Protein AF-A0A0B6Z369-F1 (afdb_monomer_lite)

Organism: NCBI:txid1028688

Sequence (232 aa):
CFIMASDYLNALVHIIEVANGLVTFQLRGLEFGGTYCQQREVEAITEGVDENERFCCFEPGHLPHFLSLNAAFSQRWLAWEVVVSKYVLEGYSISDNSAASMLQVFELRKALITYYIKSIIYYMVRSPRLEDWTENVTIHQALQALDDDAYVDLDPTFNLHIDEDFDSRLQGISRNSFCHVYLPWIQHCANRRDKTVNSVKSSMLVTLCYALSLLGRRALSAASHNSASVDF

InterPro domains:
  IPR039797 Protein Pecanex [PTHR12372] (1-229)

Structure (mmCIF, N/CA/C/O backbone):
data_AF-A0A0B6Z369-F1
#
_entry.id   AF-A0A0B6Z369-F1
#
loop_
_atom_site.group_PDB
_atom_site.id
_atom_site.type_symbol
_atom_site.label_atom_id
_atom_site.label_alt_id
_atom_site.label_comp_id
_atom_site.label_asym_id
_atom_site.label_entity_id
_atom_site.label_seq_id
_atom_site.pdbx_PDB_ins_code
_atom_site.Cartn_x
_atom_site.Cartn_y
_atom_site.Cartn_z
_atom_site.occupancy
_atom_site.B_iso_or_equiv
_atom_site.auth_seq_id
_atom_site.auth_comp_id
_atom_site.auth_asym_id
_atom_site.auth_atom_id
_atom_site.pdbx_PDB_model_num
ATOM 1 N N . CYS A 1 1 ? 27.651 -16.111 -56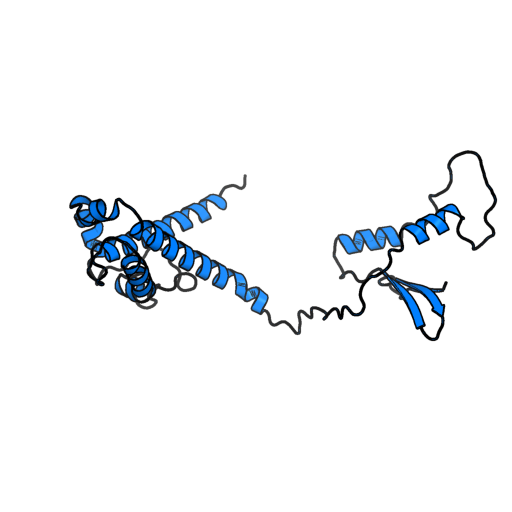.854 1.00 43.97 1 CYS A N 1
ATOM 2 C CA . CYS A 1 1 ? 27.816 -15.715 -55.446 1.00 43.97 1 CYS A CA 1
ATOM 3 C C . CYS A 1 1 ? 28.661 -14.447 -55.437 1.00 43.97 1 CYS A C 1
ATOM 5 O O . CYS A 1 1 ? 29.791 -14.491 -55.906 1.00 43.97 1 CYS A O 1
ATOM 7 N N . PHE A 1 2 ? 28.080 -13.318 -55.029 1.00 40.66 2 PHE A N 1
ATOM 8 C CA . PHE A 1 2 ? 28.789 -12.042 -54.891 1.00 40.66 2 PHE A CA 1
ATOM 9 C C . PHE A 1 2 ? 28.766 -11.657 -53.414 1.00 40.66 2 PHE A C 1
ATOM 11 O O . PHE A 1 2 ? 27.706 -11.708 -52.787 1.00 40.66 2 PHE A O 1
ATOM 18 N N . ILE A 1 3 ? 29.924 -11.303 -52.862 1.00 44.94 3 ILE A N 1
ATOM 19 C CA . ILE A 1 3 ? 30.057 -10.814 -51.489 1.00 44.94 3 ILE A CA 1
ATOM 20 C C . ILE A 1 3 ? 30.386 -9.331 -51.591 1.00 44.94 3 ILE A C 1
ATOM 22 O O . ILE A 1 3 ? 31.398 -8.963 -52.182 1.00 44.94 3 ILE A O 1
ATOM 26 N N . MET A 1 4 ? 29.504 -8.490 -51.061 1.00 42.56 4 MET A N 1
ATOM 27 C CA . MET A 1 4 ? 29.728 -7.051 -50.971 1.00 42.56 4 MET A CA 1
ATOM 28 C C . MET A 1 4 ? 29.931 -6.693 -49.503 1.00 42.56 4 MET A C 1
ATOM 30 O O . MET A 1 4 ? 29.080 -6.987 -48.660 1.00 42.56 4 MET A O 1
ATOM 34 N N . ALA A 1 5 ? 31.076 -6.085 -49.207 1.00 46.78 5 ALA A N 1
ATOM 35 C CA . ALA A 1 5 ? 31.411 -5.560 -47.891 1.00 46.78 5 ALA A CA 1
ATOM 36 C C . ALA A 1 5 ? 31.346 -4.030 -47.933 1.00 46.78 5 ALA A C 1
ATOM 38 O O . ALA A 1 5 ? 31.697 -3.420 -48.942 1.00 46.78 5 ALA A O 1
ATOM 39 N N . SER A 1 6 ? 30.883 -3.416 -46.845 1.00 49.66 6 SER A N 1
ATOM 40 C CA . SER A 1 6 ? 31.053 -1.974 -46.638 1.00 49.66 6 SER A CA 1
ATOM 41 C C . SER A 1 6 ? 32.536 -1.664 -46.398 1.00 49.66 6 SER A C 1
ATOM 43 O O . SER A 1 6 ? 33.216 -2.463 -45.753 1.00 49.66 6 SER A O 1
ATOM 45 N N . ASP A 1 7 ? 33.022 -0.501 -46.846 1.00 43.88 7 ASP A N 1
ATOM 46 C CA . ASP A 1 7 ? 34.430 -0.067 -46.715 1.00 43.88 7 ASP A CA 1
ATOM 47 C C . ASP A 1 7 ? 34.947 -0.053 -45.259 1.00 43.88 7 ASP A C 1
ATOM 49 O O . ASP A 1 7 ? 36.151 0.001 -45.020 1.00 43.88 7 ASP A O 1
ATOM 53 N N . TYR A 1 8 ? 34.043 -0.151 -44.279 1.00 49.34 8 TYR A N 1
ATOM 54 C CA . TYR A 1 8 ? 34.349 -0.216 -42.848 1.00 49.34 8 TYR A CA 1
ATOM 55 C C . TYR A 1 8 ? 34.071 -1.582 -42.194 1.00 49.34 8 TYR A C 1
ATOM 57 O O . TYR A 1 8 ? 34.024 -1.651 -40.973 1.00 49.34 8 TYR A O 1
ATOM 65 N N . LEU A 1 9 ? 33.849 -2.658 -42.965 1.00 51.00 9 LEU A N 1
ATOM 66 C CA . LEU A 1 9 ? 33.612 -4.037 -42.479 1.00 51.00 9 LEU A CA 1
ATOM 67 C C . LEU A 1 9 ? 32.444 -4.214 -41.479 1.00 51.00 9 LEU A C 1
ATOM 69 O O . LEU A 1 9 ? 32.248 -5.295 -40.939 1.00 51.00 9 LEU A O 1
ATOM 73 N N . ASN A 1 10 ? 31.607 -3.192 -41.293 1.00 51.25 10 ASN A N 1
ATOM 74 C CA . ASN A 1 10 ? 30.467 -3.219 -40.367 1.00 51.25 10 ASN A CA 1
ATOM 75 C C . ASN A 1 10 ? 29.259 -3.999 -40.894 1.00 51.25 10 ASN A C 1
ATOM 77 O O . ASN A 1 10 ? 28.274 -4.153 -40.192 1.00 51.25 10 ASN A O 1
ATOM 81 N N . ALA A 1 11 ? 29.260 -4.412 -42.156 1.00 54.34 11 ALA A N 1
ATOM 82 C CA . ALA A 1 11 ? 28.168 -5.193 -42.710 1.00 54.34 11 ALA A CA 1
ATOM 83 C C . ALA A 1 11 ? 28.667 -5.987 -43.909 1.00 54.34 11 ALA A C 1
ATOM 85 O O . ALA A 1 11 ? 29.351 -5.446 -44.786 1.00 54.34 11 ALA A O 1
ATOM 86 N N . LEU A 1 12 ? 28.283 -7.258 -43.952 1.00 55.19 12 LEU A N 1
ATOM 87 C CA . LEU A 1 12 ? 28.575 -8.159 -45.054 1.00 55.19 12 LEU A CA 1
ATOM 88 C C . LEU A 1 12 ? 27.262 -8.617 -45.679 1.00 55.19 12 LEU A C 1
ATOM 90 O O . LEU A 1 12 ? 26.421 -9.227 -45.015 1.00 55.19 12 LEU A O 1
ATOM 94 N N . VAL A 1 13 ? 27.100 -8.322 -46.969 1.00 58.09 13 VAL A N 1
ATOM 95 C CA . VAL A 1 13 ? 25.979 -8.788 -47.786 1.00 58.09 13 VAL A CA 1
ATOM 96 C C . VAL A 1 13 ? 26.484 -9.911 -48.678 1.00 58.09 13 VAL A C 1
ATOM 98 O O . VAL A 1 13 ? 27.273 -9.696 -49.598 1.00 58.09 13 VAL A O 1
ATOM 101 N N . HIS A 1 14 ? 26.006 -11.121 -48.427 1.00 58.00 14 HIS A N 1
ATOM 102 C CA . HIS A 1 14 ? 26.300 -12.289 -49.239 1.00 58.00 14 HIS A CA 1
ATOM 103 C C . HIS A 1 14 ? 25.102 -12.603 -50.137 1.00 58.00 14 HIS A C 1
ATOM 105 O O . HIS A 1 14 ? 24.060 -13.037 -49.653 1.00 58.00 14 HIS A O 1
ATOM 111 N N . ILE A 1 15 ? 25.238 -12.393 -51.449 1.00 57.34 15 ILE A N 1
ATOM 112 C CA . ILE A 1 15 ? 24.201 -12.730 -52.430 1.00 57.34 15 ILE A CA 1
ATOM 113 C C . ILE A 1 15 ? 24.301 -14.216 -52.772 1.00 57.34 15 ILE A C 1
ATOM 115 O O . ILE A 1 15 ? 25.255 -14.663 -53.423 1.00 57.34 15 ILE A O 1
ATOM 119 N N . ILE A 1 16 ? 23.285 -14.953 -52.337 1.00 60.09 16 ILE A N 1
ATOM 120 C CA . ILE A 1 16 ? 23.197 -16.409 -52.413 1.00 60.09 16 ILE A CA 1
ATOM 121 C C . ILE A 1 16 ? 22.675 -16.825 -53.791 1.00 60.09 16 ILE A C 1
ATOM 123 O O . ILE A 1 16 ? 23.293 -17.656 -54.453 1.00 60.09 16 ILE A O 1
ATOM 127 N N . GLU A 1 17 ? 21.588 -16.212 -54.262 1.00 56.59 17 GLU A N 1
ATOM 128 C CA . GLU A 1 17 ? 20.968 -16.558 -55.545 1.00 56.59 17 GLU A CA 1
ATOM 129 C C . GLU A 1 17 ? 20.241 -15.358 -56.161 1.00 56.59 17 GLU A C 1
ATOM 131 O O . GLU A 1 17 ? 19.675 -14.528 -55.451 1.00 56.59 17 GLU A O 1
ATOM 136 N N . VAL A 1 18 ? 20.255 -15.269 -57.493 1.00 61.75 18 VAL A N 1
ATOM 137 C CA . VAL A 1 18 ? 19.492 -14.279 -58.263 1.00 61.75 18 VAL A CA 1
ATOM 138 C C . VAL A 1 18 ? 18.662 -15.034 -59.295 1.00 61.75 18 VAL A C 1
ATOM 140 O O . VAL A 1 18 ? 19.219 -15.598 -60.235 1.00 61.75 18 VAL A O 1
ATOM 143 N N . ALA A 1 19 ? 17.341 -15.060 -59.119 1.00 50.34 19 ALA A N 1
ATOM 144 C CA . ALA A 1 19 ? 16.418 -15.765 -60.009 1.00 50.34 19 ALA A CA 1
ATOM 145 C C . ALA A 1 19 ? 15.032 -15.099 -60.016 1.00 50.34 19 ALA A C 1
ATOM 147 O O . ALA A 1 19 ? 14.609 -14.518 -59.020 1.00 50.34 19 ALA A O 1
ATOM 148 N N . ASN A 1 20 ? 14.314 -15.173 -61.145 1.00 50.38 20 ASN A N 1
ATOM 149 C CA . ASN A 1 20 ? 12.952 -14.633 -61.316 1.00 50.38 20 ASN A CA 1
ATOM 150 C C . ASN A 1 20 ? 12.761 -13.180 -60.826 1.00 50.38 20 ASN A C 1
ATOM 152 O O . ASN A 1 20 ? 11.732 -12.840 -60.247 1.00 50.38 20 ASN A O 1
ATOM 156 N N . GLY A 1 21 ? 13.757 -12.315 -61.051 1.00 57.00 21 GLY A N 1
ATOM 157 C CA . GLY A 1 21 ? 13.705 -10.905 -60.643 1.00 57.00 21 GLY A CA 1
ATOM 158 C C . GLY A 1 21 ? 13.837 -10.668 -59.133 1.00 57.00 21 GLY A C 1
ATOM 159 O O . GLY A 1 21 ? 13.642 -9.543 -58.682 1.00 57.00 21 GLY A O 1
ATOM 160 N N . LEU A 1 22 ? 14.178 -11.701 -58.359 1.00 44.28 22 LEU A N 1
ATOM 161 C CA . LEU A 1 22 ? 14.398 -11.638 -56.918 1.00 44.28 22 LEU A CA 1
ATOM 162 C C . LEU A 1 22 ? 15.855 -11.986 -56.589 1.00 44.28 22 LEU A C 1
ATOM 164 O O . LEU A 1 22 ? 16.485 -12.818 -57.246 1.00 44.28 22 LEU A O 1
ATOM 168 N N . VAL A 1 23 ? 16.387 -11.321 -55.564 1.00 61.59 23 VAL A N 1
ATOM 169 C CA . VAL A 1 23 ? 17.745 -11.522 -55.051 1.00 61.59 23 VAL A CA 1
ATOM 170 C C . VAL A 1 23 ? 17.636 -12.071 -53.635 1.00 61.59 23 VAL A C 1
ATOM 172 O O . VAL A 1 23 ? 17.125 -11.393 -52.745 1.00 61.59 23 VAL A O 1
ATOM 175 N N . THR A 1 24 ? 18.138 -13.283 -53.424 1.00 59.53 24 THR A N 1
ATOM 176 C CA . THR A 1 24 ? 18.279 -13.877 -52.094 1.00 59.53 24 THR A CA 1
ATOM 177 C C . THR A 1 24 ? 19.657 -13.526 -51.560 1.00 59.53 24 THR A C 1
ATOM 179 O O . THR A 1 24 ? 20.675 -13.868 -52.169 1.00 59.53 24 THR A O 1
ATOM 182 N N . PHE A 1 25 ? 19.704 -12.852 -50.415 1.00 67.62 25 PHE A N 1
ATOM 183 C CA . PHE A 1 25 ? 20.949 -12.468 -49.765 1.00 67.62 25 PHE A CA 1
ATOM 184 C C . PHE A 1 25 ? 20.903 -12.739 -48.262 1.00 67.62 25 PHE A C 1
ATOM 186 O O . PHE A 1 25 ? 19.838 -12.783 -47.650 1.00 67.62 25 PHE A O 1
ATOM 193 N N . GLN A 1 26 ? 22.079 -12.905 -47.672 1.00 58.88 26 GLN A N 1
ATOM 194 C CA . GLN A 1 26 ? 22.299 -12.993 -46.238 1.00 58.88 26 GLN A CA 1
ATOM 195 C C . GLN A 1 26 ? 23.071 -11.756 -45.783 1.00 58.88 26 GLN A C 1
ATOM 197 O O . GLN A 1 26 ? 24.104 -11.426 -46.363 1.00 58.88 26 GLN A O 1
ATOM 202 N N . LEU A 1 27 ? 22.571 -11.087 -44.745 1.00 62.19 27 LEU A N 1
ATOM 203 C CA . LEU A 1 27 ? 23.203 -9.923 -44.130 1.00 62.19 27 LEU A CA 1
ATOM 204 C C . LEU A 1 27 ? 23.769 -10.318 -42.757 1.00 62.19 27 LEU A C 1
ATOM 206 O O . LEU A 1 27 ? 23.050 -10.919 -41.959 1.00 62.19 27 LEU A O 1
ATOM 210 N N . ARG A 1 28 ? 25.040 -9.998 -42.494 1.00 62.97 28 ARG A N 1
ATOM 211 C CA . ARG A 1 28 ? 25.713 -10.169 -41.188 1.00 62.97 28 ARG A CA 1
ATOM 212 C C . ARG A 1 28 ? 26.400 -8.871 -40.747 1.00 62.97 28 ARG A C 1
ATOM 214 O O . ARG A 1 28 ? 26.730 -8.058 -41.611 1.00 62.97 28 ARG A O 1
ATOM 221 N N . GLY A 1 29 ? 26.610 -8.691 -39.438 1.00 55.81 29 GLY A N 1
ATOM 222 C CA . GLY A 1 29 ? 27.331 -7.544 -38.861 1.00 55.81 29 GLY A CA 1
ATOM 223 C C . GLY A 1 29 ? 26.494 -6.338 -38.400 1.00 55.81 29 GLY A C 1
ATOM 224 O O . GLY A 1 29 ? 27.065 -5.313 -38.059 1.00 55.81 29 GLY A O 1
ATOM 225 N N . LEU A 1 30 ? 25.157 -6.414 -38.334 1.00 57.97 30 LEU A N 1
ATOM 226 C CA . LEU A 1 30 ? 24.295 -5.292 -37.888 1.00 57.97 30 LEU A CA 1
ATOM 227 C C . LEU A 1 30 ? 24.299 -5.039 -36.358 1.00 57.97 30 LEU A C 1
ATOM 229 O O . LEU A 1 30 ? 23.297 -4.595 -35.795 1.00 57.97 30 LEU A O 1
ATOM 233 N N . GLU A 1 31 ? 25.391 -5.329 -35.660 1.00 55.34 31 GLU A N 1
ATOM 234 C CA . GLU A 1 31 ? 25.483 -5.106 -34.217 1.00 55.34 31 GLU A CA 1
ATOM 235 C C . GLU A 1 31 ? 25.943 -3.673 -33.896 1.00 55.34 31 GLU A C 1
ATOM 237 O O . GLU A 1 31 ? 26.755 -3.075 -34.605 1.00 55.34 31 GLU A O 1
ATOM 242 N N . PHE A 1 32 ? 25.400 -3.085 -32.825 1.00 50.69 32 PHE A N 1
ATOM 243 C CA . PHE A 1 32 ? 25.749 -1.723 -32.416 1.00 50.69 32 PHE A CA 1
ATOM 244 C C . PHE A 1 32 ? 27.213 -1.628 -31.969 1.00 50.69 32 PHE A C 1
ATOM 246 O O . PHE A 1 32 ? 27.662 -2.429 -31.145 1.00 50.69 32 PHE A O 1
ATOM 253 N N . GLY A 1 33 ? 27.884 -0.571 -32.446 1.00 50.66 33 GLY A N 1
ATOM 254 C CA . GLY A 1 33 ? 29.213 -0.111 -32.033 1.00 50.66 33 GLY A CA 1
ATOM 255 C C . GLY A 1 33 ? 29.461 -0.190 -30.521 1.00 50.66 33 GLY A C 1
ATOM 256 O O . GLY A 1 33 ? 28.801 0.519 -29.768 1.00 50.66 33 GLY A O 1
ATOM 257 N N . GLY A 1 34 ? 30.443 -0.984 -30.087 1.00 55.59 34 GLY A N 1
ATOM 258 C CA . GLY A 1 34 ? 30.931 -1.058 -28.706 1.00 55.59 34 GLY A CA 1
ATOM 259 C C . GLY A 1 34 ? 30.376 -2.203 -27.854 1.00 55.59 34 GLY A C 1
ATOM 260 O O . GLY A 1 34 ? 30.618 -2.216 -26.648 1.00 55.59 34 GLY A O 1
ATOM 261 N N . THR A 1 35 ? 29.641 -3.160 -28.429 1.00 55.12 35 THR A N 1
ATOM 262 C CA . THR A 1 35 ? 29.179 -4.341 -27.678 1.00 55.12 35 THR A CA 1
ATOM 263 C C . THR A 1 35 ? 30.200 -5.482 -27.721 1.00 55.12 35 THR A C 1
ATOM 265 O O . THR A 1 35 ? 30.912 -5.673 -28.703 1.00 55.12 35 THR A O 1
ATOM 268 N N . TYR A 1 36 ? 30.264 -6.275 -26.646 1.00 50.25 36 TYR A N 1
ATOM 269 C CA . TYR A 1 36 ? 31.149 -7.448 -26.575 1.00 50.25 36 TYR A CA 1
ATOM 270 C C . TYR A 1 36 ? 30.835 -8.481 -27.671 1.00 50.25 36 TYR A C 1
ATOM 272 O O . TYR A 1 36 ? 31.739 -9.116 -28.211 1.00 50.25 36 TYR A O 1
ATOM 280 N N . CYS A 1 37 ? 29.556 -8.617 -28.030 1.00 56.50 37 CYS A N 1
ATOM 281 C CA . CYS A 1 37 ? 29.110 -9.463 -29.134 1.00 56.50 37 CYS A CA 1
ATOM 282 C C . CYS A 1 37 ? 29.669 -8.971 -30.475 1.00 56.50 37 CYS A C 1
ATOM 284 O O . CYS A 1 37 ? 30.258 -9.773 -31.198 1.00 56.50 37 CYS A O 1
ATOM 286 N N . GLN A 1 38 ? 29.632 -7.655 -30.721 1.00 57.50 38 GLN A N 1
ATOM 287 C CA . GLN A 1 38 ? 30.148 -7.076 -31.958 1.00 57.50 38 GLN A CA 1
ATOM 288 C C . GLN A 1 38 ? 31.647 -7.326 -32.083 1.00 57.50 38 GLN A C 1
ATOM 290 O O . GLN A 1 38 ? 32.138 -7.649 -33.158 1.00 57.50 38 GLN A O 1
ATOM 295 N N . GLN A 1 39 ? 32.385 -7.206 -30.981 1.00 54.94 39 GLN A N 1
ATOM 296 C CA . GLN A 1 39 ? 33.827 -7.423 -30.980 1.00 54.94 39 GLN A CA 1
ATOM 297 C C . GLN A 1 39 ? 34.177 -8.889 -31.278 1.00 54.94 39 GLN A C 1
ATOM 299 O O . GLN A 1 39 ? 35.066 -9.139 -32.087 1.00 54.94 39 GLN A O 1
ATOM 304 N N . ARG A 1 40 ? 33.412 -9.852 -30.741 1.00 61.38 40 ARG A N 1
ATOM 305 C CA . ARG A 1 40 ? 33.563 -11.277 -31.090 1.00 61.38 40 ARG A CA 1
ATOM 306 C C . ARG A 1 40 ? 33.149 -11.599 -32.524 1.00 61.38 40 ARG A C 1
ATOM 308 O O . ARG A 1 40 ? 33.765 -12.467 -33.134 1.00 61.38 40 ARG A O 1
ATOM 315 N N . GLU A 1 41 ? 32.114 -10.951 -33.059 1.00 58.44 41 GLU A N 1
ATOM 316 C CA . GLU A 1 41 ? 31.685 -11.160 -34.447 1.00 58.44 41 GLU A CA 1
ATOM 317 C C . GLU A 1 41 ? 32.711 -10.568 -35.427 1.00 58.44 41 GLU A C 1
ATOM 319 O O . GLU A 1 41 ? 33.081 -11.224 -36.396 1.00 58.44 41 GLU A O 1
ATOM 324 N N . VAL A 1 42 ? 33.253 -9.380 -35.133 1.00 58.91 42 VAL A N 1
ATOM 325 C CA . VAL A 1 42 ? 34.347 -8.760 -35.898 1.00 58.91 42 VAL A CA 1
ATOM 326 C C . VAL A 1 42 ? 35.605 -9.621 -35.848 1.00 58.91 42 VAL A C 1
ATOM 328 O O . VAL A 1 42 ? 36.210 -9.856 -36.891 1.00 58.91 42 VAL A O 1
ATOM 331 N N . GLU A 1 43 ? 35.986 -10.137 -34.678 1.00 59.50 43 GLU A N 1
ATOM 332 C CA . GLU A 1 43 ? 37.113 -11.068 -34.551 1.00 59.50 43 GLU A CA 1
ATOM 333 C C . GLU A 1 43 ? 36.883 -12.335 -35.387 1.00 59.50 43 GLU A C 1
ATOM 335 O O . GLU A 1 43 ? 37.753 -12.690 -36.172 1.00 59.50 43 GLU A O 1
ATOM 340 N N . ALA A 1 44 ? 35.690 -12.938 -35.337 1.00 58.34 44 ALA A N 1
ATOM 341 C CA . ALA A 1 44 ? 35.351 -14.127 -36.127 1.00 58.34 44 ALA A CA 1
ATOM 342 C C . ALA A 1 44 ? 35.278 -13.877 -37.650 1.00 58.34 44 ALA A C 1
ATOM 344 O O . ALA A 1 44 ? 35.457 -14.804 -38.435 1.00 58.34 44 ALA A O 1
ATOM 345 N N . ILE A 1 45 ? 34.989 -12.644 -38.085 1.00 51.88 45 ILE A N 1
ATOM 346 C CA . ILE A 1 45 ? 35.004 -12.245 -39.505 1.00 51.88 45 ILE A CA 1
ATOM 347 C C . ILE A 1 45 ? 36.433 -11.935 -39.979 1.00 51.88 45 ILE A C 1
ATOM 349 O O . ILE A 1 45 ? 36.750 -12.133 -41.152 1.00 51.88 45 ILE A O 1
ATOM 353 N N . THR A 1 46 ? 37.284 -11.434 -39.082 1.00 53.03 46 THR A N 1
ATOM 354 C CA . THR A 1 46 ? 38.673 -11.043 -39.381 1.00 53.03 46 THR A CA 1
ATOM 355 C C . THR A 1 46 ? 39.646 -12.219 -39.236 1.00 53.03 46 THR A C 1
ATOM 357 O O . THR A 1 46 ? 40.746 -12.172 -39.786 1.00 53.03 46 THR A O 1
ATOM 360 N N . GLU A 1 47 ? 39.253 -13.280 -38.525 1.00 55.72 47 GLU A N 1
ATOM 361 C CA . GLU A 1 47 ? 40.010 -14.524 -38.407 1.00 55.72 47 GLU A CA 1
ATOM 362 C C . GLU A 1 47 ? 40.094 -15.200 -39.785 1.00 55.72 47 GLU A C 1
ATOM 364 O O . GLU A 1 47 ? 39.122 -15.730 -40.329 1.00 55.72 47 GLU A O 1
ATOM 369 N N . GLY A 1 48 ? 41.269 -15.083 -40.405 1.00 49.34 48 GLY A N 1
ATOM 370 C CA . GLY A 1 48 ? 41.535 -15.614 -41.734 1.00 49.34 48 GLY A CA 1
ATOM 371 C C . GLY A 1 48 ? 41.326 -17.125 -41.779 1.00 49.34 48 GLY A C 1
ATOM 372 O O . GLY A 1 48 ? 41.751 -17.857 -40.887 1.00 49.34 48 GLY A O 1
ATOM 373 N N . VAL A 1 49 ? 40.717 -17.609 -42.862 1.00 51.22 49 VAL A N 1
ATOM 374 C CA . VAL A 1 49 ? 40.518 -19.041 -43.152 1.00 51.22 49 VAL A CA 1
ATOM 375 C C . VAL A 1 49 ? 41.839 -19.701 -43.592 1.00 51.22 49 VAL A C 1
ATOM 377 O O . VAL A 1 49 ? 41.863 -20.493 -44.527 1.00 51.22 49 VAL A O 1
ATOM 380 N N . ASP A 1 50 ? 42.952 -19.366 -42.942 1.00 47.56 50 ASP A N 1
ATOM 381 C CA . ASP A 1 50 ? 44.267 -19.959 -43.212 1.00 47.56 50 ASP A CA 1
ATOM 382 C C . ASP A 1 50 ? 44.620 -21.076 -42.211 1.00 47.56 50 ASP A C 1
ATOM 384 O O . ASP A 1 50 ? 45.605 -21.785 -42.397 1.00 47.56 50 ASP A O 1
ATOM 388 N N . GLU A 1 51 ? 43.780 -21.334 -41.201 1.00 44.62 51 GLU A N 1
ATOM 389 C CA . GLU A 1 51 ? 43.995 -22.414 -40.221 1.00 44.62 51 GLU A CA 1
ATOM 390 C C . GLU A 1 51 ? 43.098 -23.647 -40.425 1.00 44.62 51 GLU A C 1
ATOM 392 O O . GLU A 1 51 ? 42.685 -24.302 -39.474 1.00 44.62 51 GLU A O 1
ATOM 397 N N . ASN A 1 52 ? 42.816 -24.026 -41.674 1.00 44.94 52 ASN A N 1
ATOM 398 C CA . ASN A 1 52 ? 42.352 -25.390 -41.978 1.00 44.94 52 ASN A CA 1
ATOM 399 C C . ASN A 1 52 ? 43.389 -26.188 -42.781 1.00 44.94 52 ASN A C 1
ATOM 401 O O . ASN A 1 52 ? 43.051 -27.077 -43.566 1.00 44.94 52 ASN A O 1
ATOM 405 N N . GLU A 1 53 ? 44.677 -25.922 -42.550 1.00 44.56 53 GLU A N 1
ATOM 406 C CA . GLU A 1 53 ? 45.716 -26.887 -42.886 1.00 44.56 53 GLU A CA 1
ATOM 407 C C . GLU A 1 53 ? 45.687 -28.061 -41.893 1.00 44.56 53 GLU A C 1
ATOM 409 O O . GLU A 1 53 ? 46.297 -28.019 -40.826 1.00 44.56 53 GLU A O 1
ATOM 414 N N . ARG A 1 54 ? 45.079 -29.159 -42.372 1.00 38.47 54 ARG A N 1
ATOM 415 C CA . ARG A 1 54 ? 45.376 -30.585 -42.091 1.00 38.47 54 ARG A CA 1
ATOM 416 C C . ARG A 1 54 ? 44.378 -31.330 -41.202 1.00 38.47 54 ARG A C 1
ATOM 418 O O . ARG A 1 54 ? 44.311 -31.115 -39.998 1.00 38.47 54 ARG A O 1
ATOM 425 N N . PHE A 1 55 ? 43.815 -32.405 -41.772 1.00 29.41 55 PHE A N 1
ATOM 426 C CA . PHE A 1 55 ? 43.807 -33.720 -41.116 1.00 29.41 55 PHE A CA 1
ATOM 427 C C . PHE A 1 55 ? 43.667 -34.894 -42.117 1.00 29.41 55 PHE A C 1
ATOM 429 O O . PHE A 1 55 ? 42.799 -34.885 -42.981 1.00 29.41 55 PHE A O 1
ATOM 436 N N . CYS A 1 56 ? 44.547 -35.894 -41.960 1.00 34.75 56 CYS A N 1
ATOM 437 C CA . CYS A 1 56 ? 44.569 -37.279 -42.473 1.00 34.75 56 CYS A CA 1
ATOM 438 C C . CYS A 1 56 ? 43.984 -37.651 -43.865 1.00 34.75 56 CYS A C 1
ATOM 440 O O . CYS A 1 56 ? 42.804 -37.948 -44.023 1.00 34.75 56 CYS A O 1
ATOM 442 N N . CYS A 1 57 ? 44.917 -37.913 -44.790 1.00 41.25 57 CYS A N 1
ATOM 443 C CA . CYS A 1 57 ? 44.985 -39.087 -45.684 1.00 41.25 57 CYS A CA 1
ATOM 444 C C . CYS A 1 57 ? 44.079 -39.236 -46.922 1.00 41.25 57 CYS A C 1
ATOM 446 O O . CYS A 1 57 ? 44.257 -40.243 -47.602 1.00 41.25 57 CYS A O 1
ATOM 448 N N . PHE A 1 58 ? 43.214 -38.295 -47.308 1.00 36.81 58 PHE A N 1
ATOM 449 C CA . PHE A 1 58 ? 42.569 -38.347 -48.635 1.00 36.81 58 PHE A CA 1
ATOM 450 C C . PHE A 1 58 ? 42.272 -36.949 -49.195 1.00 36.81 58 PHE A C 1
ATOM 452 O O . PHE A 1 58 ? 41.393 -36.252 -48.698 1.00 36.81 58 PHE A O 1
ATOM 459 N N . GLU A 1 59 ? 42.960 -36.570 -50.274 1.00 44.31 59 GLU A N 1
ATOM 460 C CA . GLU A 1 59 ? 42.670 -35.371 -51.069 1.00 44.31 59 GLU A CA 1
ATOM 461 C C . GLU A 1 59 ? 42.003 -35.767 -52.396 1.00 44.31 59 GLU A C 1
ATOM 463 O O . GLU A 1 59 ? 42.692 -36.045 -53.380 1.00 44.31 59 GLU A O 1
ATOM 468 N N . PRO A 1 60 ? 40.664 -35.770 -52.506 1.00 46.56 60 PRO A N 1
ATOM 469 C CA . PRO A 1 60 ? 40.061 -35.455 -53.785 1.00 46.56 60 PRO A CA 1
ATOM 470 C C . PRO A 1 60 ? 40.254 -33.948 -53.974 1.00 46.56 60 PRO A C 1
ATOM 472 O O . PRO A 1 60 ? 39.620 -33.142 -53.292 1.00 46.56 60 PRO A O 1
ATOM 475 N N . GLY A 1 61 ? 41.193 -33.578 -54.846 1.00 44.44 61 GLY A N 1
ATOM 476 C CA . GLY A 1 61 ? 41.497 -32.185 -55.157 1.00 44.44 61 GLY A CA 1
ATOM 477 C C . GLY A 1 61 ? 40.223 -31.371 -55.395 1.00 44.44 61 GLY A C 1
ATOM 478 O O . GLY A 1 61 ? 39.328 -31.785 -56.133 1.00 44.44 61 GLY A O 1
ATOM 479 N N . HIS A 1 62 ? 40.133 -30.218 -54.738 1.00 48.72 62 HIS A N 1
ATOM 480 C CA . HIS A 1 62 ? 39.092 -29.244 -55.021 1.00 48.72 62 HIS A CA 1
ATOM 481 C C . HIS A 1 62 ? 39.447 -28.531 -56.330 1.00 48.72 62 HIS A C 1
ATOM 483 O O . HIS A 1 62 ? 40.609 -28.209 -56.584 1.00 48.72 62 HIS A O 1
ATOM 489 N N . LEU A 1 63 ? 38.454 -28.284 -57.182 1.00 46.66 63 LEU A N 1
ATOM 490 C CA . LEU A 1 63 ? 38.647 -27.338 -58.275 1.00 46.66 63 LEU A CA 1
ATOM 491 C C . LEU A 1 63 ? 38.804 -25.941 -57.656 1.00 46.66 63 LEU A C 1
ATOM 493 O O . LEU A 1 63 ? 38.017 -25.588 -56.769 1.00 46.66 63 LEU A O 1
ATOM 497 N N . PRO A 1 64 ? 39.794 -25.142 -58.089 1.00 40.22 64 PRO A N 1
ATOM 498 C CA . PRO A 1 64 ? 39.965 -23.794 -57.569 1.00 40.22 64 PRO A CA 1
ATOM 499 C C . PRO A 1 64 ? 38.660 -23.004 -57.757 1.00 40.22 64 PRO A C 1
ATOM 501 O O . PRO A 1 64 ? 38.039 -23.060 -58.818 1.00 40.22 64 PRO A O 1
ATOM 504 N N . HIS A 1 65 ? 38.245 -22.306 -56.694 1.00 45.59 65 HIS A N 1
ATOM 505 C CA . HIS A 1 65 ? 36.998 -21.528 -56.561 1.00 45.59 65 HIS A CA 1
ATOM 506 C C . HIS A 1 65 ? 35.702 -22.303 -56.261 1.00 45.59 65 HIS A C 1
ATOM 508 O O . HIS A 1 65 ? 34.644 -21.678 -56.188 1.00 45.59 65 HIS A O 1
ATOM 514 N N . PHE A 1 66 ? 35.754 -23.617 -56.015 1.00 45.19 66 PHE A N 1
ATOM 515 C CA . PHE A 1 66 ? 34.586 -24.385 -55.568 1.00 45.19 66 PHE A CA 1
ATOM 516 C C . PHE A 1 66 ? 34.745 -24.909 -54.139 1.00 45.19 66 PHE A C 1
ATOM 518 O O . PHE A 1 66 ? 35.794 -25.420 -53.751 1.00 45.19 66 PHE A O 1
ATOM 525 N N . LEU A 1 67 ? 33.667 -24.796 -53.357 1.00 47.62 67 LEU A N 1
ATOM 526 C CA . LEU A 1 67 ? 33.567 -25.394 -52.027 1.00 47.62 67 LEU A CA 1
ATOM 527 C C . LEU A 1 67 ? 33.651 -26.921 -52.128 1.00 47.62 67 LEU A C 1
ATOM 529 O O . LEU A 1 67 ? 33.134 -27.523 -53.072 1.00 47.62 67 LEU A O 1
ATOM 533 N N . SER A 1 68 ? 34.264 -27.558 -51.128 1.00 55.97 68 SER A N 1
ATOM 534 C CA . SER A 1 68 ? 34.262 -29.018 -51.038 1.00 55.97 68 SER A CA 1
ATOM 535 C C . SER A 1 68 ? 32.828 -29.540 -50.897 1.00 55.97 68 SER A C 1
ATOM 537 O O . SER A 1 68 ? 31.969 -28.894 -50.290 1.00 55.97 68 SER A O 1
ATOM 539 N N . LEU A 1 69 ? 32.558 -30.733 -51.438 1.00 56.34 69 LEU A N 1
ATOM 540 C CA . LEU A 1 69 ? 31.230 -31.361 -51.376 1.00 56.34 69 LEU A CA 1
ATOM 541 C C . LEU A 1 69 ? 30.699 -31.465 -49.939 1.00 56.34 69 LEU A C 1
ATOM 543 O O . LEU A 1 69 ? 29.505 -31.290 -49.707 1.00 56.34 69 LEU A O 1
ATOM 547 N N . ASN A 1 70 ? 31.593 -31.688 -48.972 1.00 55.72 70 ASN A N 1
ATOM 548 C CA . ASN A 1 70 ? 31.233 -31.774 -47.562 1.00 55.72 70 ASN A CA 1
ATOM 549 C C . ASN A 1 70 ? 30.820 -30.404 -46.991 1.00 55.72 70 ASN A C 1
ATOM 551 O O . ASN A 1 70 ? 29.809 -30.296 -46.299 1.00 55.72 70 ASN A O 1
ATOM 555 N N . ALA A 1 71 ? 31.543 -29.335 -47.345 1.00 53.00 71 ALA A N 1
ATOM 556 C CA . ALA A 1 71 ? 31.196 -27.972 -46.946 1.00 53.00 71 ALA A CA 1
ATOM 557 C C . ALA A 1 71 ? 29.872 -27.507 -47.581 1.00 53.00 71 ALA A C 1
ATOM 559 O O . ALA A 1 71 ? 29.038 -26.912 -46.899 1.00 53.00 71 ALA A O 1
ATOM 560 N N . ALA A 1 72 ? 29.638 -27.846 -48.853 1.00 57.78 72 ALA A N 1
ATOM 561 C CA . ALA A 1 72 ? 28.410 -27.505 -49.568 1.00 57.78 72 ALA A CA 1
ATOM 562 C C . ALA A 1 72 ? 27.175 -28.230 -49.001 1.00 57.78 72 ALA A C 1
ATOM 564 O O . ALA A 1 72 ? 26.114 -27.622 -48.844 1.00 57.78 72 ALA A O 1
ATOM 565 N N . PHE A 1 73 ? 27.306 -29.516 -48.658 1.00 59.53 73 PHE A N 1
ATOM 566 C CA . PHE A 1 73 ? 26.217 -30.294 -48.062 1.00 59.53 73 PHE A CA 1
ATOM 567 C C . PHE A 1 73 ? 25.893 -29.817 -46.640 1.00 59.53 73 PHE A C 1
ATOM 569 O O . PHE A 1 73 ? 24.723 -29.647 -46.303 1.00 59.53 73 PHE A O 1
ATOM 576 N N . SER A 1 74 ? 26.917 -29.505 -45.841 1.00 52.06 74 SER A N 1
ATOM 577 C CA . SER A 1 74 ? 26.742 -28.978 -44.483 1.00 52.06 74 SER A CA 1
ATOM 578 C C . SER A 1 74 ? 26.095 -27.583 -44.482 1.00 52.06 74 SER A C 1
ATOM 580 O O . SER A 1 74 ? 25.155 -27.333 -43.728 1.00 52.06 74 SER A O 1
ATOM 582 N N . GLN A 1 75 ? 26.493 -26.695 -45.404 1.00 49.03 75 GLN A N 1
ATOM 583 C CA . GLN A 1 75 ? 25.835 -25.392 -45.583 1.00 49.03 75 GLN A CA 1
ATOM 584 C C . GLN A 1 75 ? 24.369 -25.519 -46.005 1.00 49.03 75 GLN A C 1
ATOM 586 O O . GLN A 1 75 ? 23.531 -24.750 -45.540 1.00 49.03 75 GLN A O 1
ATOM 591 N N . ARG A 1 76 ? 24.046 -26.482 -46.877 1.00 56.09 76 ARG A N 1
ATOM 592 C CA . ARG A 1 76 ? 22.676 -26.680 -47.366 1.00 56.09 76 ARG A CA 1
ATOM 593 C C . ARG A 1 76 ? 21.769 -27.331 -46.323 1.00 56.09 76 ARG A C 1
ATOM 595 O O . ARG A 1 76 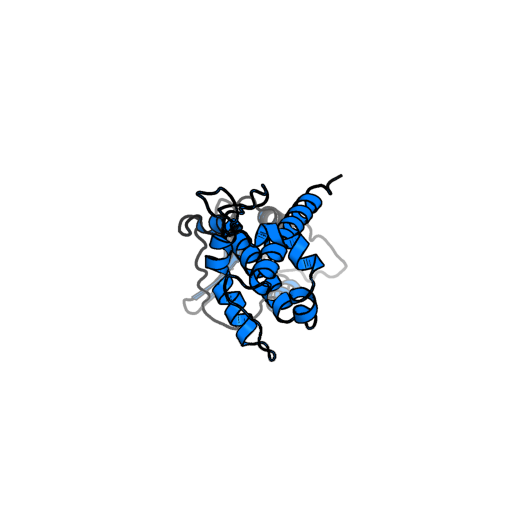? 20.586 -27.023 -46.292 1.00 56.09 76 ARG A O 1
ATOM 602 N N . TRP A 1 77 ? 22.324 -28.173 -45.454 1.00 52.28 77 TRP A N 1
ATOM 603 C CA . TRP A 1 77 ? 21.605 -28.784 -44.333 1.00 52.28 77 TRP A CA 1
ATOM 604 C C . TRP A 1 77 ? 21.329 -27.793 -43.187 1.00 52.28 77 TRP A C 1
ATOM 606 O O . TRP A 1 77 ? 20.325 -27.915 -42.493 1.00 52.28 77 TRP A O 1
ATOM 616 N N . LEU A 1 78 ? 22.188 -26.784 -43.001 1.00 43.44 78 LEU A N 1
ATOM 617 C CA . LEU A 1 78 ? 22.014 -25.718 -42.000 1.00 43.44 78 LEU A CA 1
ATOM 618 C C . LEU A 1 78 ? 21.127 -24.552 -42.477 1.00 43.44 78 LEU A C 1
ATOM 620 O O . LEU A 1 78 ? 20.724 -23.717 -41.666 1.00 43.44 78 LEU A O 1
ATOM 624 N N . ALA A 1 79 ? 20.814 -24.480 -43.771 1.00 44.59 79 ALA A N 1
ATOM 625 C CA . ALA A 1 79 ? 19.925 -23.476 -44.344 1.00 44.59 79 ALA A CA 1
ATOM 626 C C . ALA A 1 79 ? 18.459 -23.910 -44.171 1.00 44.59 79 ALA A C 1
ATOM 628 O O . ALA A 1 79 ? 17.846 -24.476 -45.072 1.00 44.59 79 ALA A O 1
ATOM 629 N N . TRP A 1 80 ? 17.913 -23.682 -42.978 1.00 43.72 80 TRP A N 1
ATOM 630 C CA . TRP A 1 80 ? 16.516 -23.974 -42.662 1.00 43.72 80 TRP A CA 1
ATOM 631 C C . TRP A 1 80 ? 15.536 -23.155 -43.517 1.00 43.72 80 TRP A C 1
ATOM 633 O O . TRP A 1 80 ? 15.714 -21.957 -43.742 1.00 43.72 80 TRP A O 1
ATOM 643 N N . GLU A 1 81 ? 14.479 -23.836 -43.959 1.00 36.09 81 GLU A N 1
ATOM 644 C CA . GLU A 1 81 ? 13.290 -23.301 -44.622 1.00 36.09 81 GLU A CA 1
ATOM 645 C C . GLU A 1 81 ? 12.572 -22.284 -43.715 1.00 36.09 81 GLU A C 1
ATOM 647 O O . GLU A 1 81 ? 12.185 -22.597 -42.588 1.00 36.09 81 GLU A O 1
ATOM 652 N N . VAL A 1 82 ? 12.393 -21.048 -44.189 1.00 38.53 82 VAL A N 1
ATOM 653 C CA . VAL A 1 82 ? 11.632 -20.021 -43.461 1.00 38.53 82 VAL A CA 1
ATOM 654 C C . VAL A 1 82 ? 10.143 -20.198 -43.758 1.00 38.53 82 VAL A C 1
ATOM 656 O O . VAL A 1 82 ? 9.693 -19.988 -44.881 1.00 38.53 82 VAL A O 1
ATOM 659 N N . VAL A 1 83 ? 9.381 -20.556 -42.721 1.00 43.16 83 VAL A N 1
ATOM 660 C CA . VAL A 1 83 ? 7.956 -20.931 -42.785 1.00 43.16 83 VAL A CA 1
ATOM 661 C C . VAL A 1 83 ? 6.983 -19.736 -42.837 1.00 43.16 83 VAL A C 1
ATOM 663 O O . VAL A 1 83 ? 5.809 -19.944 -43.121 1.00 43.16 83 VAL A O 1
ATOM 666 N N . VAL A 1 84 ? 7.393 -18.472 -42.640 1.00 34.84 84 VAL A N 1
ATOM 667 C CA . VAL A 1 84 ? 6.458 -17.320 -42.718 1.00 34.84 84 VAL A CA 1
ATOM 668 C C . VAL A 1 84 ? 7.106 -16.040 -43.260 1.00 34.84 84 VAL A C 1
ATOM 670 O O . VAL A 1 84 ? 8.212 -15.660 -42.886 1.00 34.84 84 VAL A O 1
ATOM 673 N N . SER A 1 85 ? 6.358 -15.347 -44.126 1.00 41.56 85 SER A N 1
ATOM 674 C CA . SER A 1 85 ? 6.687 -14.077 -44.776 1.00 41.56 85 SER A CA 1
ATOM 675 C C . SER A 1 85 ? 6.314 -12.837 -43.948 1.00 41.56 85 SER A C 1
ATOM 677 O O . SER A 1 85 ? 5.196 -12.752 -43.444 1.00 41.56 85 SER A O 1
ATOM 679 N N . LYS A 1 86 ? 7.207 -11.834 -43.986 1.00 35.97 86 LYS A N 1
ATOM 680 C CA . LYS A 1 86 ? 7.108 -10.448 -43.474 1.00 35.97 86 LYS A CA 1
ATOM 681 C C . LYS A 1 86 ? 7.173 -10.283 -41.953 1.00 35.97 86 LYS A C 1
ATOM 683 O O . LYS A 1 86 ? 6.156 -10.138 -41.287 1.00 35.97 86 LYS A O 1
ATOM 688 N N . TYR A 1 87 ? 8.395 -10.141 -41.444 1.00 39.94 87 TYR A N 1
ATOM 689 C CA . TYR A 1 87 ? 8.641 -9.440 -40.187 1.00 39.94 87 TYR A CA 1
ATOM 690 C C . TYR A 1 87 ? 9.219 -8.058 -40.520 1.00 39.94 87 TYR A C 1
ATOM 692 O O . TYR A 1 87 ? 10.364 -7.948 -40.955 1.00 39.94 87 TYR A O 1
ATOM 700 N N . VAL A 1 88 ? 8.403 -7.008 -40.406 1.00 43.72 88 VAL A N 1
ATOM 701 C CA . VAL A 1 88 ? 8.901 -5.626 -40.416 1.00 43.72 88 VAL A CA 1
ATOM 702 C C . VAL A 1 88 ? 9.493 -5.396 -39.031 1.00 43.72 88 VAL A C 1
ATOM 704 O O . VAL A 1 88 ? 8.750 -5.287 -38.061 1.00 43.72 88 VAL A O 1
ATOM 707 N N . LEU A 1 89 ? 10.823 -5.397 -38.916 1.00 42.25 89 LEU A N 1
ATOM 708 C CA . LEU A 1 89 ? 11.483 -4.933 -37.699 1.00 42.25 89 LEU A CA 1
ATOM 709 C C . LEU A 1 89 ? 11.330 -3.408 -37.670 1.00 42.25 89 LEU A C 1
ATOM 711 O O . LEU A 1 89 ? 12.045 -2.696 -38.373 1.00 42.25 89 LEU A O 1
ATOM 715 N N . GLU A 1 90 ? 10.364 -2.908 -36.902 1.00 44.16 90 GLU A N 1
ATOM 716 C CA . GLU A 1 90 ? 10.358 -1.500 -36.512 1.00 44.16 90 GLU A CA 1
ATOM 717 C C . GLU A 1 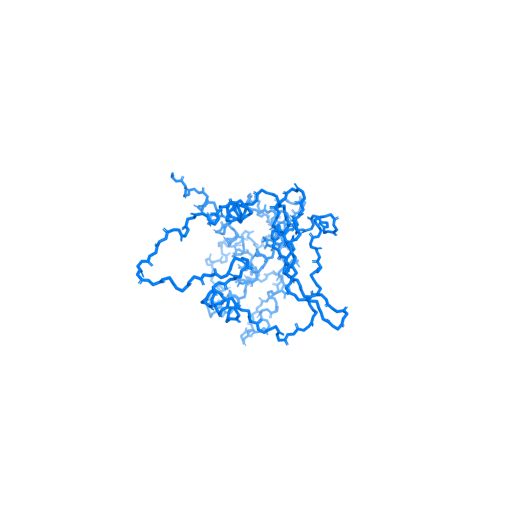90 ? 11.655 -1.240 -35.738 1.00 44.16 90 GLU A C 1
ATOM 719 O O . GLU A 1 90 ? 11.893 -1.810 -34.672 1.00 44.16 90 GLU A O 1
ATOM 724 N N . GLY A 1 91 ? 12.551 -0.447 -36.328 1.00 46.88 91 GLY A N 1
ATOM 725 C CA . GLY A 1 91 ? 13.801 -0.069 -35.688 1.00 46.88 91 GLY A CA 1
ATOM 726 C C . GLY A 1 91 ? 13.509 0.689 -34.398 1.00 46.88 91 GLY A C 1
ATOM 727 O O . GLY A 1 91 ? 12.799 1.693 -34.407 1.00 46.88 91 GLY A O 1
ATOM 728 N N . TYR A 1 92 ? 14.068 0.219 -33.284 1.00 43.31 92 TYR A N 1
ATOM 729 C CA . TYR A 1 92 ? 14.012 0.936 -32.017 1.00 43.31 92 TYR A CA 1
ATOM 730 C C . TYR A 1 92 ? 14.897 2.188 -32.109 1.00 43.31 92 TYR A C 1
ATOM 732 O O . TYR A 1 92 ? 16.117 2.125 -31.972 1.00 43.31 92 TYR A O 1
ATOM 740 N N . SER A 1 93 ? 14.276 3.333 -32.384 1.00 48.62 93 SER A N 1
ATOM 741 C CA . SER A 1 93 ? 14.912 4.649 -32.370 1.00 48.62 93 SER A CA 1
ATOM 742 C C . SER A 1 93 ? 14.806 5.229 -30.960 1.00 48.62 93 SER A C 1
ATOM 744 O O . SER A 1 93 ? 13.728 5.612 -30.510 1.00 48.62 93 SER A O 1
ATOM 746 N N . ILE A 1 94 ? 15.934 5.306 -30.245 1.00 46.50 94 ILE A N 1
ATOM 747 C CA . ILE A 1 94 ? 16.030 5.977 -28.929 1.00 46.50 94 ILE A CA 1
ATOM 748 C C . ILE A 1 94 ? 15.620 7.457 -29.031 1.00 46.50 94 ILE A C 1
ATOM 750 O O . ILE A 1 94 ? 15.189 8.053 -28.051 1.00 46.50 94 ILE A O 1
ATOM 754 N N . SER A 1 95 ? 15.719 8.047 -30.221 1.00 58.50 95 SER A N 1
ATOM 755 C CA . SER A 1 95 ? 15.252 9.401 -30.522 1.00 58.50 95 SER A CA 1
ATOM 756 C C . SER A 1 95 ? 13.734 9.519 -30.711 1.00 58.50 95 SER A C 1
ATOM 758 O O . SER A 1 95 ? 13.196 10.585 -30.427 1.00 58.50 95 SER A O 1
ATOM 760 N N . ASP A 1 96 ? 13.045 8.457 -31.147 1.00 51.25 96 ASP A N 1
ATOM 761 C CA . ASP A 1 96 ? 11.579 8.453 -31.318 1.00 51.25 96 ASP A CA 1
ATOM 762 C C . ASP A 1 96 ? 10.844 7.909 -30.083 1.00 51.25 96 ASP A C 1
ATOM 764 O O . ASP A 1 96 ? 9.660 8.185 -29.883 1.00 51.25 96 ASP A O 1
ATOM 768 N N . ASN A 1 97 ? 11.549 7.184 -29.211 1.00 48.22 97 ASN A N 1
ATOM 769 C CA . ASN A 1 97 ? 11.060 6.802 -27.896 1.00 48.22 97 ASN A CA 1
ATOM 770 C C . ASN A 1 97 ? 11.580 7.806 -26.857 1.00 48.22 97 ASN A C 1
ATOM 772 O O . ASN A 1 97 ? 12.702 7.694 -26.368 1.00 48.22 97 ASN A O 1
ATOM 776 N N . SER A 1 98 ? 10.748 8.798 -26.524 1.00 50.44 98 SER A N 1
ATOM 777 C CA . SER A 1 98 ? 10.920 9.661 -25.346 1.00 50.44 98 SER A CA 1
ATOM 778 C C . SER A 1 98 ? 11.429 8.841 -24.153 1.00 50.44 98 SER A C 1
ATOM 780 O O . SER A 1 98 ? 11.012 7.697 -23.971 1.00 50.44 98 SER A O 1
ATOM 782 N N . ALA A 1 99 ? 12.281 9.428 -23.308 1.00 50.81 99 ALA A N 1
ATOM 783 C CA . ALA A 1 99 ? 12.835 8.851 -22.077 1.00 50.81 99 ALA A CA 1
ATOM 784 C C . ALA A 1 99 ? 11.782 8.416 -21.020 1.00 50.81 99 ALA A C 1
ATOM 786 O O . ALA A 1 99 ? 12.074 8.327 -19.833 1.00 50.81 99 ALA A O 1
ATOM 787 N N . ALA A 1 100 ? 10.553 8.093 -21.416 1.00 50.97 100 ALA A N 1
ATOM 788 C CA . ALA A 1 100 ? 9.560 7.380 -20.633 1.00 50.97 100 ALA A CA 1
ATOM 789 C C . ALA A 1 100 ? 10.026 5.982 -20.181 1.00 50.97 100 ALA A C 1
ATOM 791 O O . ALA A 1 100 ? 9.524 5.461 -19.190 1.00 50.97 100 ALA A O 1
ATOM 792 N N . SER A 1 101 ? 11.044 5.392 -20.811 1.00 47.75 101 SER A N 1
ATOM 793 C CA . SER A 1 101 ? 11.744 4.215 -20.273 1.00 47.75 101 SER A CA 1
ATOM 794 C C . SER A 1 101 ? 12.657 4.535 -19.071 1.00 47.75 101 SER A C 1
ATOM 796 O O . SER A 1 101 ? 12.987 3.627 -18.315 1.00 47.75 101 SER A O 1
ATOM 798 N N . MET A 1 102 ? 12.976 5.811 -18.798 1.00 46.62 102 MET A N 1
ATOM 799 C CA . MET A 1 102 ? 13.508 6.266 -17.498 1.00 46.62 102 MET A CA 1
ATOM 800 C C . MET A 1 102 ? 12.404 6.510 -16.445 1.00 46.62 102 MET A C 1
ATOM 802 O O . MET A 1 102 ? 12.721 6.635 -15.263 1.00 46.62 102 MET A O 1
ATOM 806 N N . LEU A 1 103 ? 11.113 6.524 -16.819 1.00 49.28 103 LEU A N 1
ATOM 807 C CA . LEU A 1 103 ? 9.979 6.710 -15.889 1.00 49.28 103 LEU A CA 1
ATOM 808 C C . LEU A 1 103 ? 9.563 5.429 -15.127 1.00 49.28 103 LEU A C 1
ATOM 810 O O . LEU A 1 103 ? 8.642 5.478 -14.317 1.00 49.28 103 LEU A O 1
ATOM 814 N N . GLN A 1 104 ? 10.209 4.275 -15.327 1.00 53.53 104 GLN A N 1
ATOM 815 C CA . GLN A 1 104 ? 9.670 2.998 -14.826 1.00 53.53 104 GLN A CA 1
ATOM 816 C C . GLN A 1 104 ? 10.012 2.640 -13.370 1.00 53.53 104 GLN A C 1
ATOM 818 O O . GLN A 1 104 ? 9.256 1.897 -12.752 1.00 53.53 104 GLN A O 1
ATOM 823 N N . VAL A 1 105 ? 11.090 3.151 -12.763 1.00 61.69 105 VAL A N 1
ATOM 824 C CA . VAL A 1 105 ? 11.474 2.691 -11.408 1.00 61.69 105 VAL A CA 1
ATOM 825 C C . VAL A 1 105 ? 10.518 3.205 -10.326 1.00 61.69 105 VAL A C 1
ATOM 827 O O . VAL A 1 105 ? 10.153 2.449 -9.427 1.00 61.69 105 VAL A O 1
ATOM 830 N N . PHE A 1 106 ? 10.083 4.466 -10.400 1.00 66.62 106 PHE A N 1
ATOM 831 C CA . PHE A 1 106 ? 9.180 5.040 -9.396 1.00 66.62 106 PHE A CA 1
ATOM 832 C C . PHE A 1 106 ? 7.758 4.487 -9.511 1.00 66.62 106 PHE A C 1
ATOM 834 O O . PHE A 1 106 ? 7.188 4.108 -8.495 1.00 66.62 106 PHE A O 1
ATOM 841 N N . GLU A 1 107 ? 7.224 4.339 -10.726 1.00 77.31 107 GLU A N 1
ATOM 842 C CA . GLU A 1 107 ? 5.896 3.747 -10.943 1.00 77.31 107 GLU A CA 1
ATOM 843 C C . GLU A 1 107 ? 5.853 2.264 -10.539 1.00 77.31 107 GLU A C 1
ATOM 845 O O . GLU A 1 107 ? 4.894 1.825 -9.905 1.00 77.31 107 GLU A O 1
ATOM 850 N N . LEU A 1 108 ? 6.917 1.493 -10.808 1.00 82.31 108 LEU A N 1
ATOM 851 C CA . LEU A 1 108 ? 7.022 0.107 -10.335 1.00 82.31 108 LEU A CA 1
ATOM 852 C C . LEU A 1 108 ? 7.109 0.029 -8.807 1.00 82.31 108 LEU A C 1
ATOM 854 O O . LEU A 1 108 ? 6.438 -0.806 -8.203 1.00 82.31 108 LEU A O 1
ATOM 858 N N . ARG A 1 109 ? 7.905 0.897 -8.164 1.00 83.56 109 ARG A N 1
ATOM 859 C CA . ARG A 1 109 ? 8.003 0.958 -6.694 1.00 83.56 109 ARG A CA 1
ATOM 860 C C . ARG A 1 109 ? 6.676 1.362 -6.061 1.00 83.56 109 ARG A C 1
ATOM 862 O O . ARG A 1 109 ? 6.248 0.722 -5.106 1.00 83.56 109 ARG A O 1
ATOM 869 N N . LYS A 1 110 ? 6.006 2.369 -6.617 1.00 90.19 110 LYS A N 1
ATOM 870 C CA . LYS A 1 110 ? 4.674 2.804 -6.194 1.00 90.19 110 LYS A CA 1
ATOM 871 C C . LYS A 1 110 ? 3.664 1.666 -6.312 1.00 90.19 110 LYS A C 1
ATOM 873 O O . LYS A 1 110 ? 3.017 1.316 -5.330 1.00 90.19 110 LYS A O 1
ATOM 878 N N . ALA A 1 111 ? 3.598 1.009 -7.472 1.00 90.69 111 ALA A N 1
ATOM 879 C CA . ALA A 1 111 ? 2.736 -0.150 -7.676 1.00 90.69 111 ALA A CA 1
ATOM 880 C C . ALA A 1 111 ? 3.043 -1.274 -6.674 1.00 90.69 111 ALA A C 1
ATOM 882 O O . ALA A 1 111 ? 2.120 -1.822 -6.073 1.00 90.69 111 ALA A O 1
ATOM 883 N N . LEU A 1 112 ? 4.323 -1.591 -6.451 1.00 90.81 112 LEU A N 1
ATOM 884 C CA . LEU A 1 112 ? 4.755 -2.598 -5.482 1.00 90.81 112 LEU A CA 1
ATOM 885 C C . LEU A 1 112 ? 4.239 -2.282 -4.073 1.00 90.81 112 LEU A C 1
ATOM 887 O O . LEU A 1 112 ? 3.623 -3.150 -3.457 1.00 90.81 112 LEU A O 1
ATOM 891 N N . ILE A 1 113 ? 4.444 -1.057 -3.579 1.00 92.19 113 ILE A N 1
ATOM 892 C CA . ILE A 1 113 ? 3.976 -0.639 -2.251 1.00 92.19 113 ILE A CA 1
ATOM 893 C C . ILE A 1 113 ? 2.448 -0.673 -2.168 1.00 92.19 113 ILE A C 1
ATOM 895 O O . ILE A 1 113 ? 1.902 -1.271 -1.237 1.00 92.19 113 ILE A O 1
ATOM 899 N N . THR A 1 114 ? 1.746 -0.127 -3.163 1.00 94.62 114 THR A N 1
ATOM 900 C CA . THR A 1 114 ? 0.279 -0.152 -3.212 1.00 94.62 114 THR A CA 1
ATOM 901 C C . THR A 1 114 ? -0.257 -1.587 -3.174 1.00 94.62 114 THR A C 1
ATOM 903 O O . THR A 1 114 ? -1.171 -1.888 -2.401 1.00 94.62 114 THR A O 1
ATOM 906 N N . TYR A 1 115 ? 0.299 -2.509 -3.968 1.00 95.44 115 TYR A N 1
ATOM 907 C CA . TYR A 1 115 ? -0.117 -3.916 -3.956 1.00 95.44 115 TYR A CA 1
ATOM 908 C C . TYR A 1 115 ? 0.276 -4.637 -2.670 1.00 95.44 115 TYR A C 1
ATOM 910 O O . TYR A 1 115 ? -0.491 -5.472 -2.186 1.00 95.44 115 TYR A O 1
ATOM 918 N N . TYR A 1 116 ? 1.421 -4.303 -2.083 1.00 95.06 116 TYR A N 1
ATOM 919 C CA . TYR A 1 116 ? 1.857 -4.852 -0.807 1.00 95.06 116 TYR A CA 1
ATOM 920 C C . TYR A 1 116 ? 0.889 -4.477 0.323 1.00 95.06 116 TYR A C 1
ATOM 922 O O . TYR A 1 116 ? 0.397 -5.356 1.030 1.00 95.06 116 TYR A O 1
ATOM 930 N N . ILE A 1 117 ? 0.496 -3.204 0.425 1.00 96.94 117 ILE A N 1
ATOM 931 C CA . ILE A 1 117 ? -0.487 -2.739 1.416 1.00 96.94 117 ILE A CA 1
ATOM 932 C C . ILE A 1 117 ? -1.861 -3.361 1.156 1.00 96.94 117 ILE A C 1
ATOM 934 O O . ILE A 1 117 ? -2.496 -3.872 2.081 1.00 96.94 117 ILE A O 1
ATOM 938 N N . LYS A 1 118 ? -2.314 -3.394 -0.105 1.00 97.25 118 LYS A N 1
ATOM 939 C CA . LYS A 1 118 ? -3.567 -4.073 -0.476 1.00 97.25 118 LYS A CA 1
ATOM 940 C C . LYS A 1 118 ? -3.553 -5.552 -0.092 1.00 97.25 118 LYS A C 1
ATOM 942 O O . LYS A 1 118 ? -4.591 -6.063 0.331 1.00 97.25 118 LYS A O 1
ATOM 947 N N . SER A 1 119 ? -2.400 -6.213 -0.194 1.00 97.25 119 SER A N 1
ATOM 948 C CA . SER A 1 119 ? -2.211 -7.607 0.217 1.00 97.25 119 SER A CA 1
ATOM 949 C C . SER A 1 119 ? -2.284 -7.762 1.735 1.00 97.25 119 SER A C 1
ATOM 951 O O . SER A 1 119 ? -3.009 -8.633 2.205 1.00 97.25 119 SER A O 1
ATOM 953 N N . ILE A 1 120 ? -1.620 -6.892 2.509 1.00 97.25 120 ILE A N 1
ATOM 954 C CA . ILE A 1 120 ? -1.729 -6.868 3.980 1.00 97.25 120 ILE A CA 1
ATOM 955 C C . ILE A 1 120 ? -3.196 -6.734 4.400 1.00 97.25 120 ILE A C 1
ATOM 957 O O . ILE A 1 120 ? -3.683 -7.534 5.198 1.00 97.25 120 ILE A O 1
ATOM 961 N N . ILE A 1 121 ? -3.918 -5.771 3.819 1.00 97.25 121 ILE A N 1
ATOM 962 C CA . ILE A 1 121 ? -5.346 -5.555 4.085 1.00 97.25 121 ILE A CA 1
ATOM 963 C C . ILE A 1 121 ? -6.152 -6.810 3.741 1.00 97.25 121 ILE A C 1
ATOM 965 O O . ILE A 1 121 ? -6.945 -7.279 4.555 1.00 97.25 121 ILE A O 1
ATOM 969 N N . TYR A 1 122 ? -5.936 -7.379 2.554 1.00 96.75 122 TYR A N 1
ATOM 970 C CA . TYR A 1 122 ? -6.657 -8.562 2.096 1.00 96.75 122 TYR A CA 1
ATOM 971 C C . TYR A 1 122 ? -6.468 -9.754 3.043 1.00 96.75 122 TYR A C 1
ATOM 973 O O . TYR A 1 122 ? -7.450 -10.365 3.472 1.00 96.75 122 TYR A O 1
ATOM 981 N N . TYR A 1 123 ? -5.220 -10.067 3.402 1.00 96.06 123 TYR A N 1
ATOM 982 C CA . TYR A 1 123 ? -4.906 -11.189 4.286 1.00 96.06 123 TYR A CA 1
ATOM 983 C C . TYR A 1 123 ? -5.370 -10.952 5.721 1.00 96.06 123 TYR A C 1
ATOM 985 O O . TYR A 1 123 ? -5.836 -11.890 6.367 1.00 96.06 123 TYR A O 1
ATOM 993 N N . MET A 1 124 ? -5.309 -9.713 6.209 1.00 94.94 124 MET A N 1
ATOM 994 C CA . MET A 1 124 ? -5.826 -9.379 7.531 1.00 94.94 124 MET A CA 1
ATOM 995 C C . MET A 1 124 ? -7.349 -9.561 7.592 1.00 94.94 124 MET A C 1
ATOM 997 O O . MET A 1 124 ? -7.838 -10.259 8.478 1.00 94.94 124 MET A O 1
ATOM 1001 N N . VAL A 1 125 ? -8.095 -9.039 6.611 1.00 95.00 125 VAL A N 1
ATOM 1002 C CA . VAL A 1 125 ? -9.564 -9.168 6.561 1.00 95.00 125 VAL A CA 1
ATOM 1003 C C . VAL A 1 125 ? -10.003 -10.633 6.405 1.00 95.00 125 VAL A C 1
ATOM 1005 O O . VAL A 1 125 ? -11.005 -11.062 6.983 1.00 95.00 125 VAL A O 1
ATOM 1008 N N . ARG A 1 126 ? -9.250 -11.429 5.638 1.00 93.75 126 ARG A N 1
ATOM 1009 C CA . ARG A 1 126 ? -9.497 -12.869 5.448 1.00 93.75 126 ARG A CA 1
ATOM 1010 C C . ARG A 1 126 ? -9.096 -13.727 6.651 1.00 93.75 126 ARG A C 1
ATOM 1012 O O . ARG A 1 126 ? -9.480 -14.895 6.689 1.00 93.75 126 ARG A O 1
ATOM 1019 N N . SER A 1 127 ? -8.342 -13.191 7.609 1.00 93.56 127 SER A N 1
ATOM 1020 C CA . SER A 1 127 ? -7.849 -13.961 8.750 1.00 93.56 127 SER A CA 1
ATOM 1021 C C . SER A 1 127 ? -9.008 -14.511 9.597 1.00 93.56 127 SER A C 1
ATOM 1023 O O . SER A 1 127 ? -9.938 -13.768 9.937 1.00 93.56 127 SER A O 1
ATOM 1025 N N . PRO A 1 128 ? -8.962 -15.793 10.008 1.00 92.06 128 PRO A N 1
ATOM 1026 C CA . PRO A 1 128 ? -9.955 -16.345 10.926 1.00 92.06 128 PRO A CA 1
ATOM 1027 C C . PRO A 1 128 ? -9.860 -15.713 12.323 1.00 92.06 128 PRO A C 1
ATOM 1029 O O . PRO A 1 128 ? -10.860 -15.669 13.029 1.00 92.06 128 PRO A O 1
ATOM 1032 N N . ARG A 1 129 ? -8.686 -15.177 12.691 1.00 92.56 129 ARG A N 1
ATOM 1033 C CA . ARG A 1 129 ? -8.405 -14.550 13.997 1.00 92.56 129 ARG A CA 1
ATOM 1034 C C . ARG A 1 129 ? -8.762 -13.066 14.057 1.00 92.56 129 ARG A C 1
ATOM 1036 O O . ARG A 1 129 ? -8.415 -12.388 15.016 1.00 92.56 129 ARG A O 1
ATOM 1043 N N . LEU A 1 130 ? -9.402 -12.545 13.012 1.00 92.94 130 LEU A N 1
ATOM 1044 C CA . LEU A 1 130 ? -9.742 -11.131 12.934 1.00 92.94 130 LEU A CA 1
ATOM 1045 C C . LEU A 1 130 ? -10.651 -10.693 14.086 1.00 92.94 130 LEU A C 1
ATOM 1047 O O . LEU A 1 130 ? -10.378 -9.667 14.695 1.00 92.94 130 LEU A O 1
ATOM 1051 N N . GLU A 1 131 ? -11.682 -11.487 14.390 1.00 90.69 131 GLU A N 1
ATOM 1052 C CA . GLU A 1 131 ? -12.609 -11.236 15.504 1.00 90.69 131 GLU A CA 1
ATOM 1053 C C . GLU A 1 131 ? -11.849 -11.147 16.831 1.00 90.69 131 GLU A C 1
ATOM 1055 O O . GLU A 1 131 ? -11.951 -10.131 17.518 1.00 90.69 131 GLU A O 1
ATOM 1060 N N . ASP A 1 132 ? -10.976 -12.126 17.101 1.00 92.62 132 ASP A N 1
ATOM 1061 C CA . ASP A 1 132 ? -10.116 -12.127 18.286 1.00 92.62 132 ASP A CA 1
ATOM 1062 C C . ASP A 1 132 ? -9.280 -10.846 18.384 1.00 92.62 132 ASP A C 1
ATOM 1064 O O . ASP A 1 132 ? -9.121 -10.295 19.466 1.00 92.62 132 ASP A O 1
ATOM 1068 N N . TRP A 1 133 ? -8.718 -10.361 17.271 1.00 93.25 133 TRP A N 1
ATOM 1069 C CA . TRP A 1 133 ? -7.888 -9.155 17.275 1.00 93.25 133 TRP A CA 1
ATOM 1070 C C . TRP A 1 133 ? -8.700 -7.873 17.456 1.00 93.25 133 TRP A C 1
ATOM 1072 O O . TRP A 1 133 ? -8.241 -6.966 18.146 1.00 93.25 133 TRP A O 1
ATOM 1082 N N . THR A 1 134 ? -9.894 -7.803 16.865 1.00 90.00 134 THR A N 1
ATOM 1083 C CA . THR A 1 134 ? -10.794 -6.647 16.979 1.00 90.00 134 THR A CA 1
ATOM 1084 C C . THR A 1 134 ? -11.527 -6.561 18.313 1.00 90.00 134 THR A C 1
ATOM 1086 O O . THR A 1 134 ? -12.093 -5.519 18.609 1.00 90.00 134 THR A O 1
ATOM 1089 N N . GLU A 1 135 ? -11.56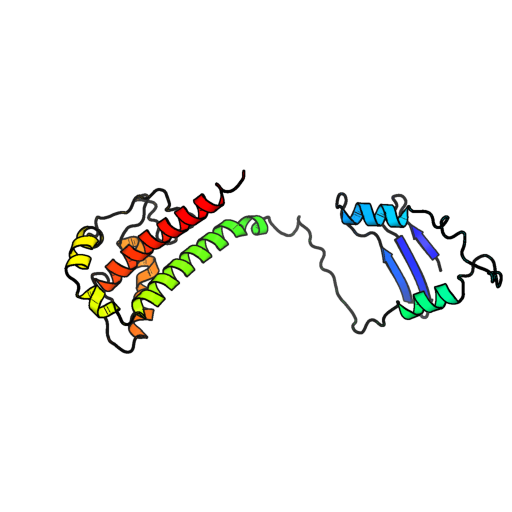2 -7.638 19.096 1.00 90.94 135 GLU A N 1
ATOM 1090 C CA . GLU A 1 135 ? -12.162 -7.651 20.437 1.00 90.94 135 GLU A CA 1
ATOM 1091 C C . GLU A 1 135 ? -11.102 -7.566 21.547 1.00 90.94 135 GLU A C 1
ATOM 1093 O O . GLU A 1 135 ? -11.422 -7.351 22.718 1.00 90.94 135 GLU A O 1
ATOM 1098 N N . ASN A 1 136 ? -9.819 -7.713 21.202 1.00 94.12 136 ASN A N 1
ATOM 1099 C CA . ASN A 1 136 ? -8.747 -7.738 22.183 1.00 94.12 136 ASN A CA 1
ATOM 1100 C C . ASN A 1 136 ? -8.427 -6.342 22.738 1.00 94.12 136 ASN A C 1
ATOM 1102 O O . ASN A 1 136 ? -7.903 -5.462 22.050 1.00 94.12 136 ASN A O 1
ATOM 1106 N N . VAL A 1 137 ? -8.638 -6.189 24.044 1.00 93.19 137 VAL A N 1
ATOM 1107 C CA . VAL A 1 137 ? -8.382 -4.954 24.794 1.00 93.19 137 VAL A CA 1
ATOM 1108 C C . VAL A 1 137 ? -6.913 -4.522 24.748 1.00 93.19 137 VAL A C 1
ATOM 1110 O O . VAL A 1 137 ? -6.642 -3.325 24.681 1.00 93.19 137 VAL A O 1
ATOM 1113 N N . THR A 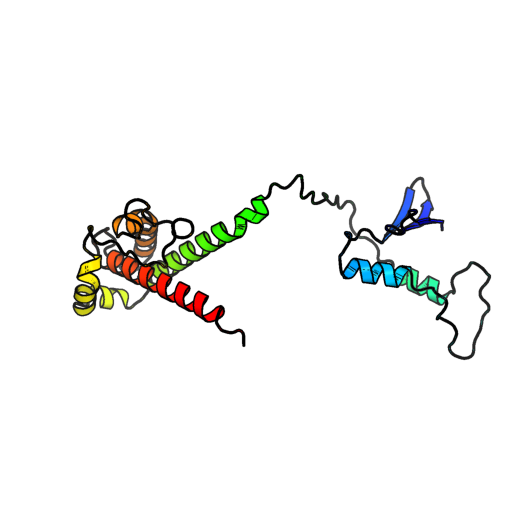1 138 ? -5.951 -5.451 24.754 1.00 94.12 138 THR A N 1
ATOM 1114 C CA . THR A 1 138 ? -4.522 -5.082 24.735 1.00 94.12 138 THR A CA 1
ATOM 1115 C C . THR A 1 138 ? -4.125 -4.461 23.402 1.00 94.12 138 THR A C 1
ATOM 1117 O O . THR A 1 138 ? -3.366 -3.495 23.369 1.00 94.12 138 THR A O 1
ATOM 1120 N N . ILE A 1 139 ? -4.692 -4.969 22.306 1.00 92.50 139 ILE A N 1
ATOM 1121 C CA . ILE A 1 139 ? -4.502 -4.420 20.964 1.00 92.50 139 ILE A CA 1
ATOM 1122 C C . ILE A 1 139 ? -5.153 -3.039 20.878 1.00 92.50 139 ILE A C 1
ATOM 1124 O O . ILE A 1 139 ? -4.514 -2.098 20.421 1.00 92.50 139 ILE A O 1
ATOM 1128 N N . HIS A 1 140 ? -6.377 -2.883 21.387 1.00 91.19 140 HIS A N 1
ATOM 1129 C CA . HIS A 1 140 ? -7.041 -1.577 21.439 1.00 91.19 140 HIS A CA 1
ATOM 1130 C C . HIS A 1 140 ? -6.208 -0.532 22.186 1.00 91.19 140 HIS A C 1
ATOM 1132 O O . HIS A 1 140 ? -6.044 0.584 21.703 1.00 91.19 140 HIS A O 1
ATOM 1138 N N . GLN A 1 141 ? -5.659 -0.898 23.347 1.00 92.31 141 GLN A N 1
ATOM 1139 C CA . GLN A 1 141 ? -4.817 -0.007 24.146 1.00 92.31 141 GLN A CA 1
ATOM 1140 C C . GLN A 1 141 ? -3.514 0.348 23.422 1.00 92.31 141 GLN A C 1
ATOM 1142 O O . GLN A 1 141 ? -3.124 1.512 23.405 1.00 92.31 141 GLN A O 1
ATOM 1147 N N . ALA A 1 142 ? -2.862 -0.624 22.778 1.00 92.44 142 ALA A N 1
ATOM 1148 C CA . ALA A 1 142 ? -1.637 -0.383 22.018 1.00 92.44 142 ALA A CA 1
ATOM 1149 C C . ALA A 1 142 ? -1.862 0.525 20.795 1.00 92.44 142 ALA A C 1
ATOM 1151 O O . ALA A 1 142 ? -0.971 1.283 20.418 1.00 92.44 142 ALA A O 1
ATOM 1152 N N . LEU A 1 143 ? -3.048 0.463 20.183 1.00 93.25 143 LEU A N 1
ATOM 1153 C CA . LEU A 1 143 ? -3.401 1.231 18.986 1.00 93.25 143 LEU A CA 1
ATOM 1154 C C . LEU A 1 143 ? -4.169 2.523 19.284 1.00 93.25 143 LEU A C 1
ATOM 1156 O O . LEU A 1 143 ? -4.552 3.220 18.349 1.00 93.25 143 LEU A O 1
ATOM 1160 N N . GLN A 1 144 ? -4.372 2.875 20.556 1.00 91.00 144 GLN A N 1
ATOM 1161 C CA . GLN A 1 144 ? -5.191 4.023 20.952 1.00 91.00 144 GLN A CA 1
ATOM 1162 C C . GLN A 1 144 ? -4.720 5.339 20.313 1.00 91.00 144 GLN A C 1
ATOM 1164 O O . GLN A 1 144 ? -5.543 6.152 19.905 1.00 91.00 144 GLN A O 1
ATOM 1169 N N . ALA A 1 145 ? -3.404 5.530 20.168 1.00 90.69 145 ALA A N 1
ATOM 1170 C CA . ALA A 1 145 ? -2.842 6.714 19.515 1.00 90.69 145 ALA A CA 1
ATOM 1171 C C . ALA A 1 145 ? -3.156 6.780 18.009 1.00 90.69 145 ALA A C 1
ATOM 1173 O O . ALA A 1 145 ? -3.303 7.867 17.468 1.00 90.69 145 ALA A O 1
ATOM 1174 N N . LEU A 1 146 ? -3.283 5.631 17.336 1.00 91.62 146 LEU A N 1
ATOM 1175 C CA . LEU A 1 146 ? -3.573 5.558 15.899 1.00 91.62 146 LEU A CA 1
ATOM 1176 C C . LEU A 1 146 ? -5.054 5.764 15.572 1.00 91.62 146 LEU A C 1
ATOM 1178 O O . LEU A 1 146 ? -5.399 5.891 14.398 1.00 91.62 146 LEU A O 1
ATOM 1182 N N . ASP A 1 147 ? -5.927 5.736 16.578 1.00 88.94 147 ASP A N 1
ATOM 1183 C CA . ASP A 1 147 ? -7.348 6.033 16.401 1.00 88.94 147 ASP A CA 1
ATOM 1184 C C . ASP A 1 147 ? -7.634 7.545 16.416 1.00 88.94 147 ASP A C 1
ATOM 1186 O O . ASP A 1 147 ? -8.677 7.973 15.923 1.00 88.94 147 ASP A O 1
ATOM 1190 N N . ASP A 1 148 ? -6.696 8.356 16.920 1.00 90.12 148 ASP A N 1
ATOM 1191 C CA . ASP A 1 148 ? -6.786 9.815 16.894 1.00 90.12 148 ASP A CA 1
ATOM 1192 C C . ASP A 1 148 ? -6.599 10.349 15.463 1.00 90.12 148 ASP A C 1
ATOM 1194 O O . ASP A 1 148 ? -5.592 10.092 14.800 1.00 90.12 148 ASP A O 1
ATOM 1198 N N . ASP A 1 149 ? -7.561 11.138 14.981 1.00 85.69 149 ASP A N 1
ATOM 1199 C CA . ASP A 1 149 ? -7.503 11.768 13.658 1.00 85.69 149 ASP A CA 1
ATOM 1200 C C . ASP A 1 149 ? -6.396 12.843 13.567 1.00 85.69 149 ASP A C 1
ATOM 1202 O O . ASP A 1 149 ? -6.005 13.215 12.457 1.00 85.69 149 ASP A O 1
ATOM 1206 N N . ALA A 1 150 ? -5.882 13.334 14.704 1.00 89.38 150 ALA A N 1
ATOM 1207 C CA . ALA A 1 150 ? -4.737 14.245 14.766 1.00 89.38 150 ALA A CA 1
ATOM 1208 C C . ALA A 1 150 ? -3.380 13.527 14.659 1.00 89.38 150 ALA A C 1
ATOM 1210 O O . ALA A 1 150 ? -2.356 14.183 14.451 1.00 89.38 150 ALA A O 1
ATOM 1211 N N . TYR A 1 151 ? -3.352 12.198 14.792 1.00 92.62 151 TYR A N 1
ATOM 1212 C CA . TYR A 1 151 ? -2.117 11.435 14.699 1.00 92.62 151 TYR A CA 1
ATOM 1213 C C . TYR A 1 151 ? -1.596 11.385 13.256 1.00 92.62 151 TYR A C 1
ATOM 1215 O O . TYR A 1 151 ? -2.305 11.018 12.311 1.00 92.62 151 TYR A O 1
ATOM 1223 N N . VAL A 1 152 ? -0.311 11.702 13.106 1.00 93.75 152 VAL A N 1
ATOM 1224 C CA . VAL A 1 152 ? 0.434 11.596 11.851 1.00 93.75 152 VAL A CA 1
ATOM 1225 C C . VAL A 1 152 ? 1.723 10.843 12.132 1.00 93.75 152 VAL A C 1
ATOM 1227 O O . VAL A 1 152 ? 2.481 11.218 13.027 1.00 93.75 152 VAL A O 1
ATOM 1230 N N . ASP A 1 153 ? 1.974 9.792 11.361 1.00 93.69 153 ASP A N 1
ATOM 1231 C CA . ASP A 1 153 ? 3.239 9.074 11.414 1.00 93.69 153 ASP A CA 1
ATOM 1232 C C . ASP A 1 153 ? 4.247 9.764 10.481 1.00 93.69 153 ASP A C 1
ATOM 1234 O O . ASP A 1 153 ? 4.024 9.871 9.272 1.00 93.69 153 ASP A O 1
ATOM 1238 N N . LEU A 1 154 ? 5.333 10.267 11.071 1.00 93.88 154 LEU A N 1
ATOM 1239 C CA . LEU A 1 154 ? 6.387 11.049 10.413 1.00 93.88 154 LEU A CA 1
ATOM 1240 C C . LEU A 1 154 ? 7.648 10.212 10.152 1.00 93.88 154 LEU A C 1
ATOM 1242 O O . LEU A 1 154 ? 8.760 10.742 10.123 1.00 93.88 154 LEU A O 1
ATOM 1246 N N . ASP A 1 155 ? 7.500 8.892 10.042 1.00 91.31 155 ASP A N 1
ATOM 1247 C CA . ASP A 1 155 ? 8.622 7.999 9.778 1.00 91.31 155 ASP A CA 1
ATOM 1248 C C . ASP A 1 155 ? 9.374 8.400 8.491 1.00 91.31 155 ASP A C 1
ATOM 1250 O O . ASP A 1 155 ? 8.745 8.588 7.445 1.00 91.31 155 ASP A O 1
ATOM 1254 N N . PRO A 1 156 ? 10.717 8.487 8.520 1.00 87.25 156 PRO A N 1
ATOM 1255 C CA . PRO A 1 156 ? 11.508 8.888 7.356 1.00 87.25 156 PRO A CA 1
ATOM 1256 C C . PRO A 1 156 ? 11.450 7.879 6.201 1.00 87.25 156 PRO A C 1
ATOM 1258 O O . PRO A 1 156 ? 11.933 8.172 5.109 1.00 87.25 156 PRO A O 1
ATOM 1261 N N . THR A 1 157 ? 10.899 6.682 6.425 1.00 87.19 157 THR A N 1
ATOM 1262 C CA . THR A 1 157 ? 10.716 5.679 5.371 1.00 87.19 157 THR A CA 1
ATOM 1263 C C . THR A 1 157 ? 9.592 6.017 4.393 1.00 87.19 157 THR A C 1
ATOM 1265 O O . THR A 1 157 ? 9.575 5.453 3.299 1.00 87.19 157 THR A O 1
ATOM 1268 N N . PHE A 1 158 ? 8.680 6.929 4.744 1.00 90.50 158 PHE A N 1
ATOM 1269 C CA . PHE A 1 158 ? 7.573 7.319 3.873 1.00 90.50 158 PHE A CA 1
ATOM 1270 C C . PHE A 1 158 ? 8.012 8.343 2.822 1.00 90.50 158 PHE A C 1
ATOM 1272 O O . PHE A 1 158 ? 8.766 9.274 3.102 1.00 90.50 158 PHE A O 1
ATOM 1279 N N . ASN A 1 159 ? 7.528 8.186 1.592 1.00 87.25 159 ASN A N 1
ATOM 1280 C CA . ASN A 1 159 ? 7.964 8.965 0.443 1.00 87.25 159 ASN A CA 1
ATOM 1281 C C . ASN A 1 159 ? 6.790 9.373 -0.454 1.00 87.25 159 ASN A C 1
ATOM 1283 O O . ASN A 1 159 ? 6.098 8.522 -1.005 1.00 87.25 159 ASN A O 1
ATOM 1287 N N . LEU A 1 160 ? 6.648 10.677 -0.708 1.00 88.81 160 LEU A N 1
ATOM 1288 C CA . LEU A 1 160 ? 5.614 11.258 -1.576 1.00 88.81 160 LEU A CA 1
ATOM 1289 C C . LEU A 1 160 ? 5.542 10.637 -2.985 1.00 88.81 160 LEU A C 1
ATOM 1291 O O . LEU A 1 160 ? 4.474 10.595 -3.590 1.00 88.81 160 LEU A O 1
ATOM 1295 N N . HIS A 1 161 ? 6.667 10.184 -3.536 1.00 86.88 161 HIS A N 1
ATOM 1296 C CA . HIS A 1 161 ? 6.725 9.616 -4.884 1.00 86.88 161 HIS A CA 1
ATOM 1297 C C . HIS A 1 161 ? 6.352 8.129 -4.938 1.00 86.88 161 HIS A C 1
ATOM 1299 O O . HIS A 1 161 ? 6.120 7.606 -6.026 1.00 86.88 161 HIS A O 1
ATOM 1305 N N . ILE A 1 162 ? 6.316 7.445 -3.791 1.00 88.69 162 ILE A N 1
ATOM 1306 C CA . ILE A 1 162 ? 6.102 5.994 -3.703 1.00 88.69 162 ILE A CA 1
ATOM 1307 C C . ILE A 1 162 ? 4.784 5.678 -2.985 1.00 88.69 162 ILE A C 1
ATOM 1309 O O . ILE A 1 162 ? 4.058 4.778 -3.395 1.00 88.69 162 ILE A O 1
ATOM 1313 N N . ASP A 1 163 ? 4.460 6.424 -1.935 1.00 93.62 163 ASP A N 1
ATOM 1314 C CA . ASP A 1 163 ? 3.310 6.195 -1.072 1.00 93.62 163 ASP A CA 1
ATOM 1315 C C . ASP A 1 163 ? 2.101 7.025 -1.527 1.00 93.62 163 ASP A C 1
ATOM 1317 O O . ASP A 1 163 ? 2.087 8.250 -1.421 1.00 93.62 163 ASP A O 1
ATOM 1321 N N . GLU A 1 164 ? 1.050 6.356 -2.014 1.00 92.88 164 GLU A N 1
ATOM 1322 C CA . GLU A 1 164 ? -0.166 7.022 -2.519 1.00 92.88 164 GLU A CA 1
ATOM 1323 C C . GLU A 1 164 ? -0.942 7.817 -1.461 1.00 92.88 164 GLU A C 1
ATOM 1325 O O . GLU A 1 164 ? -1.675 8.744 -1.797 1.00 92.88 164 GLU A O 1
ATOM 1330 N N . ASP A 1 165 ? -0.801 7.454 -0.191 1.00 95.06 165 ASP A N 1
ATOM 1331 C CA . ASP A 1 165 ? -1.475 8.057 0.959 1.00 95.06 165 ASP A CA 1
ATOM 1332 C C . ASP A 1 165 ? -0.572 8.998 1.769 1.00 95.06 165 ASP A C 1
ATOM 1334 O O . ASP A 1 165 ? -0.912 9.365 2.898 1.00 95.06 165 ASP A O 1
ATOM 1338 N N . PHE A 1 166 ? 0.567 9.405 1.211 1.00 95.25 166 PHE A N 1
ATOM 1339 C CA . PHE A 1 166 ? 1.421 10.420 1.818 1.00 95.25 166 PHE A CA 1
ATOM 1340 C C . PHE A 1 166 ? 0.734 11.796 1.786 1.00 95.25 166 PHE A C 1
ATOM 1342 O O . PHE A 1 166 ? 0.400 12.309 0.715 1.00 95.25 166 PHE A O 1
ATOM 1349 N N . ASP A 1 167 ? 0.537 12.432 2.946 1.00 93.31 167 ASP A N 1
ATOM 1350 C CA . ASP A 1 167 ? 0.035 13.808 3.022 1.00 93.31 167 ASP A CA 1
ATOM 1351 C C . ASP A 1 167 ? 1.212 14.788 2.970 1.00 93.31 167 ASP A C 1
ATOM 1353 O O . ASP A 1 167 ? 1.960 14.968 3.933 1.00 93.31 167 ASP A O 1
ATOM 1357 N N . SER A 1 168 ? 1.353 15.472 1.835 1.00 89.94 168 SER A N 1
ATOM 1358 C CA . SER A 1 168 ? 2.399 16.470 1.598 1.00 89.94 168 SER A CA 1
ATOM 1359 C C . SER A 1 168 ? 2.320 17.690 2.518 1.00 89.94 168 SER A C 1
ATOM 1361 O O . SER A 1 168 ? 3.323 18.376 2.701 1.00 89.94 168 SER A O 1
ATOM 1363 N N . ARG A 1 169 ? 1.166 17.981 3.127 1.00 91.81 169 ARG A N 1
ATOM 1364 C CA . ARG A 1 169 ? 1.024 19.106 4.065 1.00 91.81 169 ARG A CA 1
ATOM 1365 C C . ARG A 1 169 ? 1.505 18.732 5.458 1.00 91.81 169 ARG A C 1
ATOM 1367 O O . ARG A 1 169 ? 2.084 19.568 6.141 1.00 91.81 169 ARG A O 1
ATOM 1374 N N . LEU A 1 170 ? 1.251 17.490 5.864 1.00 91.75 170 LEU A N 1
ATOM 1375 C CA . LEU A 1 170 ? 1.620 16.970 7.182 1.00 91.75 170 LEU A CA 1
ATOM 1376 C C . LEU A 1 170 ? 2.983 16.260 7.175 1.00 91.75 170 LEU A C 1
ATOM 1378 O O . LEU A 1 170 ? 3.489 15.945 8.243 1.00 91.75 170 LEU A O 1
ATOM 1382 N N . GLN A 1 171 ? 3.585 16.063 5.992 1.00 92.06 171 GLN A N 1
ATOM 1383 C CA . GLN A 1 171 ? 4.887 15.412 5.785 1.00 92.06 171 GLN A CA 1
ATOM 1384 C C . GLN A 1 171 ? 4.933 13.979 6.335 1.00 92.06 171 GLN A C 1
ATOM 1386 O O . GLN A 1 171 ? 5.945 13.534 6.870 1.00 92.06 171 GLN A O 1
ATOM 1391 N N . GLY A 1 172 ? 3.827 13.250 6.199 1.00 93.94 172 GLY A N 1
ATOM 1392 C CA . GLY A 1 172 ? 3.716 11.892 6.708 1.00 93.94 172 GLY A CA 1
ATOM 1393 C C . GLY A 1 172 ? 2.411 11.225 6.315 1.00 93.94 172 GLY A C 1
ATOM 1394 O O . GLY A 1 172 ? 1.654 11.727 5.480 1.00 93.94 172 GLY A O 1
ATOM 1395 N N . ILE A 1 173 ? 2.139 10.082 6.933 1.00 96.06 173 ILE A N 1
ATOM 1396 C CA . ILE A 1 173 ? 0.906 9.332 6.702 1.00 96.06 173 ILE A CA 1
ATOM 1397 C C . ILE A 1 173 ? -0.024 9.585 7.879 1.00 96.06 173 ILE A C 1
ATOM 1399 O O . ILE A 1 173 ? 0.322 9.348 9.034 1.00 96.06 173 ILE A O 1
ATOM 1403 N N . SER A 1 174 ? -1.215 10.087 7.574 1.00 95.00 174 SER A N 1
ATOM 1404 C CA . SER A 1 174 ? -2.277 10.274 8.555 1.00 95.00 174 SER A CA 1
ATOM 1405 C C . SER A 1 174 ? -3.335 9.198 8.373 1.00 95.00 174 SER A C 1
ATOM 1407 O O . SER A 1 174 ? -3.525 8.648 7.283 1.00 95.00 174 SER A O 1
ATOM 1409 N N . ARG A 1 175 ? -4.127 8.959 9.416 1.00 94.44 175 ARG A N 1
ATOM 1410 C CA . ARG A 1 175 ? -5.290 8.076 9.302 1.00 94.44 175 ARG A CA 1
ATOM 1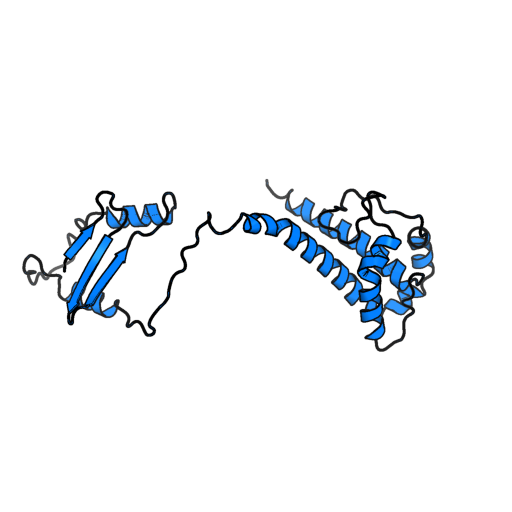411 C C . ARG A 1 175 ? -6.263 8.541 8.215 1.00 94.44 175 ARG A C 1
ATOM 1413 O O . ARG A 1 175 ? -6.847 7.723 7.504 1.00 94.44 175 ARG A O 1
ATOM 1420 N N . ASN A 1 176 ? -6.422 9.855 8.062 1.00 94.62 176 ASN A N 1
ATOM 1421 C CA . ASN A 1 176 ? -7.279 10.460 7.047 1.00 94.62 176 ASN A CA 1
ATOM 1422 C C . ASN A 1 176 ? -6.799 10.161 5.625 1.00 94.62 176 ASN A C 1
ATOM 1424 O O . ASN A 1 176 ? -7.606 9.731 4.799 1.00 94.62 176 ASN A O 1
ATOM 1428 N N . SER A 1 177 ? -5.507 10.350 5.349 1.00 95.56 177 SER A N 1
ATOM 1429 C CA . SER A 1 177 ? -4.933 10.071 4.031 1.00 95.56 177 SER A CA 1
ATOM 1430 C C . SER A 1 177 ? -4.951 8.573 3.718 1.00 95.56 177 SER A C 1
ATOM 1432 O O . SER A 1 177 ? -5.378 8.185 2.630 1.00 95.56 177 SER A O 1
ATOM 1434 N N . PHE A 1 178 ? -4.644 7.720 4.701 1.00 96.44 178 PHE A N 1
ATOM 1435 C CA . PHE A 1 178 ? -4.778 6.268 4.571 1.00 96.44 178 PHE A CA 1
ATOM 1436 C C . PHE A 1 178 ? -6.213 5.852 4.222 1.00 96.44 178 PHE A C 1
ATOM 1438 O O . PHE A 1 178 ? -6.441 5.090 3.280 1.00 96.44 178 PHE A O 1
ATOM 1445 N N . CYS A 1 179 ? -7.206 6.375 4.949 1.00 95.94 179 CYS A N 1
ATOM 1446 C CA . CYS A 1 179 ? -8.610 6.072 4.682 1.00 95.94 179 CYS A CA 1
ATOM 1447 C C . CYS A 1 179 ? -9.055 6.587 3.309 1.00 95.94 179 CYS A C 1
ATOM 1449 O O . CYS A 1 179 ? -9.840 5.919 2.645 1.00 95.94 179 CYS A O 1
ATOM 1451 N N . HIS A 1 180 ? -8.558 7.739 2.859 1.00 95.62 180 HIS A N 1
ATOM 1452 C CA . HIS A 1 180 ? -8.887 8.263 1.536 1.00 95.62 180 HIS A CA 1
ATOM 1453 C C . HIS A 1 180 ? -8.501 7.286 0.413 1.00 95.62 180 HIS A C 1
ATOM 1455 O O . HIS A 1 180 ? -9.281 7.084 -0.515 1.00 95.62 180 HIS A O 1
ATOM 1461 N N . VAL A 1 181 ? -7.340 6.634 0.532 1.00 96.44 181 VAL A N 1
ATOM 1462 C CA . VAL A 1 181 ? -6.815 5.715 -0.489 1.00 96.44 181 VAL A CA 1
ATOM 1463 C C . VAL A 1 181 ? -7.330 4.283 -0.309 1.00 96.44 181 VAL A C 1
ATOM 1465 O O . VAL A 1 181 ? -7.778 3.650 -1.267 1.00 96.44 181 VAL A O 1
ATOM 1468 N N . TYR A 1 182 ? -7.293 3.749 0.914 1.00 97.69 182 TYR A N 1
ATOM 1469 C CA . TYR A 1 182 ? -7.470 2.315 1.160 1.00 97.69 182 TYR A CA 1
ATOM 1470 C C . TYR A 1 182 ? -8.821 1.923 1.769 1.00 97.69 182 TYR A C 1
ATOM 1472 O O . TYR A 1 182 ? -9.177 0.744 1.697 1.00 97.69 182 TYR A O 1
ATOM 1480 N N . LEU A 1 183 ? -9.624 2.853 2.307 1.00 97.00 183 LEU A N 1
ATOM 1481 C CA . LEU A 1 183 ? -10.944 2.515 2.870 1.00 97.00 183 LEU A CA 1
ATOM 1482 C C . LEU A 1 183 ? -11.870 1.807 1.863 1.00 97.00 183 LEU A C 1
ATOM 1484 O O . LEU A 1 183 ? -12.469 0.802 2.254 1.00 97.00 183 LEU A O 1
ATOM 1488 N N . PRO A 1 184 ? -11.957 2.223 0.579 1.00 97.31 184 PRO A N 1
ATOM 1489 C CA . PRO A 1 184 ? -12.771 1.507 -0.404 1.00 97.31 184 PRO A CA 1
ATOM 1490 C C . PRO A 1 184 ? -12.332 0.048 -0.576 1.00 97.31 184 PRO A C 1
ATOM 1492 O O . PRO A 1 184 ? -13.167 -0.846 -0.706 1.00 97.31 184 PRO A O 1
ATOM 1495 N N . TRP A 1 185 ? -11.021 -0.217 -0.523 1.00 97.31 185 TRP A N 1
ATOM 1496 C CA . TRP A 1 185 ? -10.478 -1.572 -0.610 1.00 97.31 185 TRP A CA 1
ATOM 1497 C C . TRP A 1 185 ? -10.773 -2.398 0.646 1.00 97.31 185 TRP A C 1
ATOM 1499 O O . TRP A 1 185 ? -11.157 -3.561 0.531 1.00 97.31 185 TRP A O 1
ATOM 1509 N N . ILE A 1 186 ? -10.670 -1.799 1.838 1.00 97.19 186 ILE A N 1
ATOM 1510 C CA . ILE A 1 186 ? -11.022 -2.453 3.109 1.00 97.19 186 ILE A CA 1
ATOM 1511 C C . ILE A 1 186 ? -12.497 -2.861 3.099 1.00 97.19 186 ILE A C 1
ATOM 1513 O O . ILE A 1 186 ? -12.818 -4.016 3.373 1.00 97.19 186 ILE A O 1
ATOM 1517 N N . GLN A 1 187 ? -13.390 -1.941 2.728 1.00 96.31 187 GLN A N 1
ATOM 1518 C CA . GLN A 1 187 ? -14.830 -2.196 2.636 1.00 96.31 187 GLN A CA 1
ATOM 1519 C C . GLN A 1 187 ? -15.145 -3.271 1.595 1.00 96.31 187 GLN A C 1
ATOM 1521 O O . GLN A 1 187 ? -15.952 -4.167 1.838 1.00 96.31 187 GLN A O 1
ATOM 1526 N N . HIS A 1 188 ? -14.461 -3.236 0.452 1.00 96.12 188 HIS A N 1
ATOM 1527 C CA . HIS A 1 188 ? -14.588 -4.262 -0.572 1.00 96.12 188 HIS A CA 1
ATOM 1528 C C . HIS A 1 188 ? -14.173 -5.655 -0.072 1.00 96.12 188 HIS A C 1
ATOM 1530 O O . HIS A 1 188 ? -14.872 -6.636 -0.329 1.00 96.12 188 HIS A O 1
ATOM 1536 N N . CYS A 1 189 ? -13.063 -5.749 0.666 1.00 95.50 189 CYS A N 1
ATOM 1537 C CA . CYS A 1 189 ? -12.618 -7.000 1.277 1.00 95.50 189 CYS A CA 1
ATOM 1538 C C . CYS A 1 189 ? -13.596 -7.480 2.358 1.00 95.50 189 CYS A C 1
ATOM 1540 O O . CYS A 1 189 ? -13.929 -8.664 2.391 1.00 95.50 189 CYS A O 1
ATOM 1542 N N . ALA A 1 190 ? -14.081 -6.570 3.208 1.00 94.56 190 ALA A N 1
ATOM 1543 C CA . ALA A 1 190 ? -15.008 -6.881 4.294 1.00 94.56 190 ALA A CA 1
ATOM 1544 C C . ALA A 1 190 ? -16.350 -7.411 3.767 1.00 94.56 190 ALA A C 1
ATOM 1546 O O . ALA A 1 190 ? -16.855 -8.406 4.276 1.00 94.56 190 ALA A O 1
ATOM 1547 N N . ASN A 1 191 ? -16.877 -6.827 2.686 1.00 93.88 191 ASN A N 1
ATOM 1548 C CA . ASN A 1 191 ? -18.124 -7.269 2.050 1.00 93.88 191 ASN A CA 1
ATOM 1549 C C . ASN A 1 191 ? -18.027 -8.652 1.385 1.00 93.88 191 ASN A C 1
ATOM 1551 O O . ASN A 1 191 ? -19.049 -9.268 1.096 1.00 93.88 191 ASN A O 1
ATOM 1555 N N . ARG A 1 192 ? -16.813 -9.140 1.102 1.00 92.88 192 ARG A N 1
ATOM 1556 C CA . ARG A 1 192 ? -16.562 -10.472 0.520 1.00 92.88 192 ARG A CA 1
ATOM 1557 C C . ARG A 1 192 ? -16.216 -11.534 1.560 1.00 92.88 192 ARG A C 1
ATOM 1559 O O . ARG A 1 192 ? -15.853 -12.654 1.194 1.00 92.88 192 ARG A O 1
ATOM 1566 N N . ARG A 1 193 ? -16.276 -11.178 2.840 1.00 89.31 193 ARG A N 1
ATOM 1567 C CA . ARG A 1 193 ? -16.112 -12.096 3.962 1.00 89.31 193 ARG A CA 1
ATOM 1568 C C . ARG A 1 193 ? -17.477 -12.685 4.317 1.00 89.31 193 ARG A C 1
ATOM 1570 O O . ARG A 1 193 ? -18.464 -11.961 4.339 1.00 89.31 193 ARG A O 1
ATOM 1577 N N . ASP A 1 194 ? -17.524 -13.977 4.643 1.00 86.00 194 ASP A N 1
ATOM 1578 C CA . ASP A 1 194 ? -18.781 -14.652 5.017 1.00 86.00 194 ASP A CA 1
ATOM 1579 C C . ASP A 1 194 ? -19.388 -14.084 6.309 1.00 86.00 194 ASP A C 1
ATOM 1581 O O . ASP A 1 194 ? -20.602 -14.042 6.491 1.00 86.00 194 ASP A O 1
ATOM 1585 N N . LYS A 1 195 ? -18.523 -13.635 7.220 1.00 86.94 195 LYS A N 1
ATOM 1586 C CA . LYS A 1 195 ? -18.891 -13.030 8.497 1.00 86.94 195 LYS A CA 1
ATOM 1587 C C . LYS A 1 195 ? -18.838 -11.507 8.399 1.00 86.94 195 LYS A C 1
ATOM 1589 O O . LYS A 1 195 ? -17.796 -10.950 8.043 1.00 86.94 195 LYS A O 1
ATOM 1594 N N . THR A 1 196 ? -19.924 -10.848 8.795 1.00 84.94 196 THR A N 1
ATOM 1595 C CA . THR A 1 196 ? -20.041 -9.384 8.814 1.00 84.94 196 THR A CA 1
ATOM 1596 C C . THR A 1 196 ? -19.035 -8.759 9.778 1.00 84.94 196 THR A C 1
ATOM 1598 O O . THR A 1 196 ? -18.974 -9.152 10.941 1.00 84.94 196 THR A O 1
ATOM 1601 N N . VAL A 1 197 ? -18.280 -7.763 9.315 1.00 89.56 197 VAL A N 1
ATOM 1602 C CA . VAL A 1 197 ? -17.332 -6.993 10.137 1.00 89.56 197 VAL A CA 1
ATOM 1603 C C . VAL A 1 197 ? -17.621 -5.512 9.958 1.00 89.56 197 VAL A C 1
ATOM 1605 O O . VAL A 1 197 ? -17.920 -5.061 8.854 1.00 89.56 197 VAL A O 1
ATOM 1608 N N . ASN A 1 198 ? -17.519 -4.744 11.041 1.00 89.50 198 ASN A N 1
ATOM 1609 C CA . ASN A 1 198 ? -17.637 -3.296 10.970 1.00 89.50 198 ASN A CA 1
ATOM 1610 C C . ASN A 1 198 ? -16.447 -2.706 10.192 1.00 89.50 198 ASN A C 1
ATOM 1612 O O . ASN A 1 198 ? -15.308 -2.794 10.642 1.00 89.50 198 ASN A O 1
ATOM 1616 N N . SER A 1 199 ? -16.728 -2.099 9.038 1.00 92.06 199 SER A N 1
ATOM 1617 C CA . SER A 1 199 ? -15.747 -1.458 8.152 1.00 92.06 199 SER A CA 1
ATOM 1618 C C . SER A 1 199 ? -15.962 0.057 8.020 1.00 92.06 199 SER A C 1
ATOM 1620 O O . SER A 1 199 ? -15.611 0.661 7.001 1.00 92.06 199 SER A O 1
ATOM 1622 N N . VAL A 1 200 ? -16.600 0.683 9.014 1.00 93.25 200 VAL A N 1
ATOM 1623 C CA . VAL A 1 200 ? -16.715 2.147 9.098 1.00 93.25 200 VAL A CA 1
ATOM 1624 C C . VAL A 1 200 ? -15.326 2.745 9.339 1.00 93.25 200 VAL A C 1
ATOM 1626 O O . VAL A 1 200 ? -14.460 2.097 9.921 1.00 93.25 200 VAL A O 1
ATOM 1629 N N . LYS A 1 201 ? -15.099 3.990 8.909 1.00 91.31 201 LYS A N 1
ATOM 1630 C CA . LYS A 1 201 ? -13.815 4.691 9.071 1.00 91.31 201 LYS A CA 1
ATOM 1631 C C . LYS A 1 201 ? -13.268 4.626 10.507 1.00 91.31 201 LYS A C 1
ATOM 1633 O O . LYS A 1 201 ? -12.079 4.417 10.668 1.00 91.31 201 LYS A O 1
ATOM 1638 N N . SER A 1 202 ? -14.133 4.756 11.517 1.00 89.88 202 SER A N 1
ATOM 1639 C CA . SER A 1 202 ? -13.800 4.701 12.950 1.00 89.88 202 SER A CA 1
ATOM 1640 C C . SER A 1 202 ? -13.697 3.285 13.538 1.00 89.88 202 SER A C 1
ATOM 1642 O O . SER A 1 202 ? -13.597 3.122 14.749 1.00 89.88 202 SER A O 1
ATOM 1644 N N . SER A 1 203 ? -13.795 2.239 12.716 1.00 93.56 203 SER A N 1
ATOM 1645 C CA . SER A 1 203 ? -13.755 0.858 13.200 1.00 93.56 203 SER A CA 1
ATOM 1646 C C . SER A 1 203 ? -12.338 0.427 13.583 1.00 93.56 203 SER A C 1
ATOM 1648 O O . SER A 1 203 ? -11.358 0.814 12.941 1.00 93.56 203 SER A O 1
ATOM 1650 N N . MET A 1 204 ? -12.238 -0.478 14.562 1.00 94.12 204 MET A N 1
ATOM 1651 C CA . MET A 1 204 ? -10.966 -1.117 14.918 1.00 94.12 204 MET A CA 1
ATOM 1652 C C . MET A 1 204 ? -10.343 -1.866 13.731 1.00 94.12 204 MET A C 1
ATOM 1654 O O . MET A 1 204 ? -9.125 -1.921 13.613 1.00 94.12 204 MET A O 1
ATOM 1658 N N . LEU A 1 205 ? -11.160 -2.388 12.807 1.00 94.62 205 LEU A N 1
ATOM 1659 C CA . LEU A 1 205 ? -10.667 -3.001 11.573 1.00 94.62 205 LEU A CA 1
ATOM 1660 C C . LEU A 1 205 ? -9.797 -2.024 10.772 1.00 94.62 205 LEU A C 1
ATOM 1662 O O . LEU A 1 205 ? -8.702 -2.378 10.337 1.00 94.62 205 LEU A O 1
ATOM 1666 N N . VAL A 1 206 ? -10.282 -0.796 10.575 1.00 95.81 206 VAL A N 1
ATOM 1667 C CA . VAL A 1 206 ? -9.557 0.236 9.827 1.00 95.81 206 VAL A CA 1
ATOM 1668 C C . VAL A 1 206 ? -8.304 0.666 10.586 1.00 95.81 206 VAL A C 1
ATOM 1670 O O . VAL A 1 206 ? -7.245 0.780 9.972 1.00 95.81 206 VAL A O 1
ATOM 1673 N N . THR A 1 207 ? -8.386 0.824 11.909 1.00 95.31 207 THR A N 1
ATOM 1674 C CA . THR A 1 207 ? -7.225 1.160 12.750 1.00 95.31 207 THR A CA 1
ATOM 1675 C C . THR A 1 207 ? -6.156 0.054 12.721 1.00 95.31 207 THR A C 1
ATOM 1677 O O . THR A 1 207 ? -4.967 0.350 12.619 1.00 95.31 207 THR A O 1
ATOM 1680 N N . LEU A 1 208 ? -6.552 -1.223 12.686 1.00 95.50 208 LEU A N 1
ATOM 1681 C CA . LEU A 1 208 ? -5.644 -2.362 12.502 1.00 95.50 208 LEU A CA 1
ATOM 1682 C C . LEU A 1 208 ? -5.008 -2.397 11.109 1.00 95.50 208 LEU A C 1
ATOM 1684 O O . LEU A 1 208 ? -3.795 -2.570 11.000 1.00 95.50 208 LEU A O 1
ATOM 1688 N N . CYS A 1 209 ? -5.804 -2.216 10.047 1.00 96.62 209 CYS A N 1
ATOM 1689 C CA . CYS A 1 209 ? -5.300 -2.085 8.674 1.00 96.62 209 CYS A CA 1
ATOM 1690 C C . CYS A 1 209 ? -4.233 -0.991 8.598 1.00 96.62 209 CYS A C 1
ATOM 1692 O O . CYS A 1 209 ? -3.172 -1.192 8.008 1.00 96.62 209 CYS A O 1
ATOM 1694 N N . TYR A 1 210 ? -4.529 0.157 9.206 1.00 96.56 210 TYR A N 1
ATOM 1695 C CA . TYR A 1 210 ? -3.647 1.307 9.238 1.00 96.56 210 TYR A CA 1
ATOM 1696 C C . TYR A 1 210 ? -2.336 0.974 9.960 1.00 96.56 210 TYR A C 1
ATOM 1698 O O . TYR A 1 210 ? -1.271 1.080 9.350 1.00 96.56 210 TYR A O 1
ATOM 1706 N N . ALA A 1 211 ? -2.399 0.448 11.187 1.00 96.25 211 ALA A N 1
ATOM 1707 C CA . ALA A 1 211 ? -1.213 0.083 11.966 1.00 96.25 211 ALA A CA 1
ATOM 1708 C C . ALA A 1 211 ? -0.315 -0.929 11.236 1.00 96.25 211 ALA A C 1
ATOM 1710 O O . ALA A 1 211 ? 0.903 -0.759 11.160 1.00 96.25 211 ALA A O 1
ATOM 1711 N N . LEU A 1 212 ? -0.921 -1.967 10.652 1.00 96.12 212 LEU A N 1
ATOM 1712 C CA . LEU A 1 212 ? -0.195 -2.989 9.900 1.00 96.12 212 LEU A CA 1
ATOM 1713 C C . LEU A 1 212 ? 0.397 -2.447 8.600 1.00 96.12 212 LEU A C 1
ATOM 1715 O O . LEU A 1 212 ? 1.458 -2.911 8.192 1.00 96.12 212 LEU A O 1
ATOM 1719 N N . SER A 1 213 ? -0.237 -1.465 7.955 1.00 96.38 213 SER A N 1
ATOM 1720 C CA . SER A 1 213 ? 0.331 -0.825 6.766 1.00 96.38 213 SER A CA 1
ATOM 1721 C C . SER A 1 213 ? 1.597 -0.027 7.100 1.00 96.38 213 SER A C 1
ATOM 1723 O O . SER A 1 213 ? 2.582 -0.131 6.370 1.00 96.38 213 SER A O 1
ATOM 1725 N N . LEU A 1 214 ? 1.608 0.694 8.229 1.00 95.56 214 LEU A N 1
ATOM 1726 C CA . LEU A 1 214 ? 2.776 1.439 8.707 1.00 95.56 214 LEU A CA 1
ATOM 1727 C C . LEU A 1 214 ? 3.908 0.476 9.084 1.00 95.56 214 LEU A C 1
ATOM 1729 O O . LEU A 1 214 ? 5.044 0.631 8.635 1.00 95.56 214 LEU A O 1
ATOM 1733 N N . LEU A 1 215 ? 3.587 -0.569 9.856 1.00 94.81 215 LEU A N 1
ATOM 1734 C CA . LEU A 1 215 ? 4.539 -1.619 10.219 1.00 94.81 215 LEU A CA 1
ATOM 1735 C C . LEU A 1 215 ? 5.097 -2.330 8.980 1.00 94.81 215 LEU A C 1
ATOM 1737 O O . LEU A 1 215 ? 6.301 -2.556 8.884 1.00 94.81 215 LEU A O 1
ATOM 1741 N N . GLY A 1 216 ? 4.233 -2.663 8.021 1.00 94.12 216 GLY A N 1
ATOM 1742 C CA . GLY A 1 216 ? 4.606 -3.338 6.786 1.00 94.12 216 GLY A CA 1
ATOM 1743 C C . GLY A 1 216 ? 5.608 -2.530 5.968 1.00 94.12 216 GLY A C 1
ATOM 1744 O O . GLY A 1 216 ? 6.595 -3.100 5.503 1.00 94.12 216 GLY A O 1
ATOM 1745 N N . ARG A 1 217 ? 5.396 -1.215 5.825 1.00 92.62 217 ARG A N 1
ATOM 1746 C CA . ARG A 1 217 ? 6.326 -0.319 5.113 1.00 92.62 217 ARG A CA 1
ATOM 1747 C C . ARG A 1 217 ? 7.684 -0.240 5.801 1.00 92.62 217 ARG A C 1
ATOM 1749 O O . ARG A 1 217 ? 8.702 -0.398 5.134 1.00 92.62 217 ARG A O 1
ATOM 1756 N N . ARG A 1 218 ? 7.706 -0.094 7.129 1.00 91.81 218 ARG A N 1
ATOM 1757 C CA . ARG A 1 218 ? 8.948 -0.111 7.922 1.00 91.81 218 ARG A CA 1
ATOM 1758 C C . ARG A 1 218 ? 9.714 -1.419 7.753 1.00 91.81 218 ARG A C 1
ATOM 1760 O O . ARG A 1 218 ? 10.917 -1.395 7.517 1.00 91.81 218 ARG A O 1
ATOM 1767 N N . ALA A 1 219 ? 9.018 -2.554 7.828 1.00 89.62 219 ALA A N 1
ATOM 1768 C CA . ALA A 1 219 ? 9.622 -3.871 7.646 1.00 89.62 219 ALA A CA 1
ATOM 1769 C C . ALA A 1 219 ? 10.207 -4.043 6.235 1.00 89.62 219 ALA A C 1
ATOM 1771 O O . ALA A 1 219 ? 11.322 -4.541 6.085 1.00 89.62 219 ALA A O 1
ATOM 1772 N N . LEU A 1 220 ? 9.484 -3.589 5.207 1.00 87.56 220 LEU A N 1
ATOM 1773 C CA . LEU A 1 220 ? 9.946 -3.638 3.822 1.00 87.56 220 LEU A CA 1
ATOM 1774 C C . LEU A 1 220 ? 11.160 -2.725 3.589 1.00 87.56 220 LEU A C 1
ATOM 1776 O O . LEU A 1 220 ? 12.120 -3.134 2.938 1.00 87.56 220 LEU A O 1
ATOM 1780 N N . SER A 1 221 ? 11.150 -1.521 4.165 1.00 82.56 221 SER A N 1
ATOM 1781 C CA . SER A 1 221 ? 12.279 -0.590 4.106 1.00 82.56 221 SER A CA 1
ATOM 1782 C C . SER A 1 221 ? 13.517 -1.156 4.813 1.00 82.56 221 SER A C 1
ATOM 1784 O O . SER A 1 221 ? 14.597 -1.211 4.226 1.00 82.56 221 SER A O 1
ATOM 1786 N N . ALA A 1 222 ? 13.360 -1.693 6.028 1.00 79.69 222 ALA A N 1
ATOM 1787 C CA . ALA A 1 222 ? 14.448 -2.335 6.766 1.00 79.69 222 ALA A CA 1
ATOM 1788 C C . ALA A 1 222 ? 15.062 -3.519 5.994 1.00 79.69 222 ALA A C 1
ATOM 1790 O O . ALA A 1 222 ? 16.284 -3.665 5.950 1.00 79.69 222 ALA A O 1
ATOM 1791 N N . ALA A 1 223 ? 14.234 -4.335 5.334 1.00 74.94 223 ALA A N 1
ATOM 1792 C CA . ALA A 1 223 ? 14.710 -5.422 4.481 1.00 74.94 223 ALA A CA 1
ATOM 1793 C C . ALA A 1 223 ? 15.495 -4.907 3.261 1.00 74.94 223 ALA A C 1
ATOM 1795 O O . ALA A 1 223 ? 16.546 -5.459 2.941 1.00 74.94 223 ALA A O 1
ATOM 1796 N N . SER A 1 224 ? 15.032 -3.823 2.627 1.00 70.88 224 SER A N 1
ATOM 1797 C CA . SER A 1 224 ? 15.720 -3.196 1.490 1.00 70.88 224 SER A CA 1
ATOM 1798 C C . SER A 1 224 ? 17.082 -2.607 1.869 1.00 70.88 224 SER A C 1
ATOM 1800 O O . SER A 1 224 ? 18.006 -2.629 1.056 1.00 70.88 224 SER A O 1
ATOM 1802 N N . HIS A 1 225 ? 17.221 -2.069 3.082 1.00 59.31 225 HIS A N 1
ATOM 1803 C CA . HIS A 1 225 ? 18.497 -1.543 3.568 1.00 59.31 225 HIS A CA 1
ATOM 1804 C C . HIS A 1 225 ? 19.475 -2.659 3.951 1.00 59.31 225 HIS A C 1
ATOM 1806 O O . HIS A 1 225 ? 20.658 -2.555 3.635 1.00 59.31 225 HIS A O 1
ATOM 1812 N N . ASN A 1 226 ? 18.990 -3.762 4.531 1.00 48.69 226 ASN A N 1
ATOM 1813 C CA . ASN A 1 226 ? 19.834 -4.917 4.850 1.00 48.69 226 ASN A CA 1
ATOM 1814 C C . ASN A 1 226 ? 20.415 -5.601 3.603 1.00 48.69 226 ASN A C 1
ATOM 1816 O O . ASN A 1 226 ? 21.522 -6.125 3.668 1.00 48.69 226 ASN A O 1
ATOM 1820 N N . SER A 1 227 ? 19.723 -5.574 2.459 1.00 44.66 227 SER A N 1
ATOM 1821 C CA . SER A 1 227 ? 20.274 -6.089 1.195 1.00 44.66 227 SER A CA 1
ATOM 1822 C C . SER A 1 227 ? 21.415 -5.245 0.616 1.00 44.66 227 SER A C 1
ATOM 1824 O O . SER A 1 227 ? 22.171 -5.759 -0.197 1.00 44.66 227 SER A O 1
ATOM 1826 N N . ALA A 1 228 ? 21.564 -3.980 1.026 1.00 42.00 228 ALA A N 1
ATOM 1827 C CA . ALA A 1 228 ? 22.641 -3.103 0.556 1.00 42.00 228 ALA A CA 1
ATOM 1828 C C . ALA A 1 228 ? 23.913 -3.174 1.424 1.00 42.00 228 ALA A C 1
ATOM 1830 O O . ALA A 1 228 ? 24.951 -2.657 1.028 1.00 42.00 228 ALA A O 1
ATOM 1831 N N . SER A 1 229 ? 23.846 -3.791 2.609 1.00 36.66 229 SER A N 1
ATOM 1832 C CA . SER A 1 229 ? 24.981 -3.940 3.533 1.00 36.66 229 SER A CA 1
ATOM 1833 C C . SER A 1 229 ? 25.693 -5.295 3.434 1.00 36.66 229 SER A C 1
ATOM 1835 O O . SER A 1 229 ? 26.533 -5.601 4.277 1.00 36.66 229 SER A O 1
ATOM 1837 N N . VAL A 1 230 ? 25.351 -6.124 2.443 1.00 37.59 230 VAL A N 1
ATOM 1838 C CA . VAL A 1 230 ? 26.004 -7.418 2.183 1.00 37.59 230 VAL A CA 1
ATOM 1839 C C . VAL A 1 230 ? 26.880 -7.298 0.942 1.00 37.59 230 VAL A C 1
ATOM 1841 O O . VAL A 1 230 ? 26.660 -7.992 -0.036 1.00 37.59 230 VAL A O 1
ATOM 1844 N N . ASP A 1 231 ? 27.866 -6.412 0.989 1.00 32.53 231 ASP A N 1
ATOM 1845 C CA . ASP A 1 231 ? 29.018 -6.464 0.091 1.00 32.53 231 ASP A CA 1
ATOM 1846 C C . ASP A 1 231 ? 30.265 -6.315 0.976 1.00 32.53 231 ASP A C 1
ATOM 1848 O O . ASP A 1 231 ? 30.504 -5.259 1.567 1.00 32.53 231 ASP A O 1
ATOM 1852 N N . PHE A 1 232 ? 30.976 -7.435 1.151 1.00 35.34 232 PHE A N 1
ATOM 1853 C CA . PHE A 1 232 ? 32.316 -7.524 1.740 1.00 35.34 232 PHE A CA 1
ATOM 1854 C C . PHE A 1 232 ? 33.372 -7.267 0.665 1.00 35.34 232 PHE A C 1
ATOM 1856 O O . PHE A 1 232 ? 33.180 -7.776 -0.463 1.00 35.34 232 PHE A O 1
#

Secondary structure (DSSP, 8-state):
-EEEE-TTSS-EEEEEEEETTEEEEEEE----TT-HHHHHHHHHHHS-TT-----SS---PPPTT---HHHHHHHHHHS--------------TTTS-GGGGSHHHHHHHHHHHHHHHHHHHHHHH-TTHHHHHH-HHHHHHTGGGG-TT-EE--TT--TTT-TTEETTTTEEEHHHHHHHHHHHHHHHHHTSSS----STTSHHHHHHHHHHHHHHHHHHHHHHHTTS---

Radius of gyration: 33.54 Å; chains: 1; bounding box: 66×58×86 Å

pLDDT: mean 71.32, std 22.19, range [29.41, 97.69]

Foldseek 3Di:
DDWDADPVNQKIWAFDDDPPNDTDIDMDRPDDPPDPVSVVSSVVVPPDPPPPPDDDDDDPDDDPPDDDPVVVVVVVVPPDDDPDDDDDPPDPDPVVDPVCVVVPPLVVLLVVLLVLLLVLLLCLLQDPCVVVLQPDPVNCVVLVLLLDQPDFDQDPLDDPSRYQLQDPVVNGHGLVSLCVRCLVSNVVSQVPDPDHDDSPSSGVSSSVSVVVSVVSSVVVVVVVVVVVPPDD